Protein AF-A0AAD1VMA3-F1 (afdb_monomer)

Structure (mmCIF, N/CA/C/O backbone):
data_AF-A0AAD1VMA3-F1
#
_entry.id   AF-A0AAD1VMA3-F1
#
loop_
_atom_site.group_PDB
_atom_site.id
_atom_site.type_symbol
_atom_site.label_atom_id
_atom_site.label_alt_id
_atom_site.label_comp_id
_atom_site.label_asym_id
_atom_site.label_entity_id
_atom_site.label_seq_id
_atom_site.pdbx_PDB_ins_code
_atom_site.Cartn_x
_atom_site.Cartn_y
_atom_site.Cartn_z
_atom_site.occupancy
_atom_site.B_iso_or_equiv
_atom_site.auth_seq_id
_atom_site.auth_comp_id
_atom_site.auth_asym_id
_atom_site.auth_atom_id
_atom_site.pdbx_PDB_model_num
ATOM 1 N N . MET A 1 1 ? 15.956 -20.896 22.625 1.00 46.72 1 MET A N 1
ATOM 2 C CA . MET A 1 1 ? 17.050 -21.092 21.652 1.00 46.72 1 MET A CA 1
ATOM 3 C C . MET A 1 1 ? 16.500 -20.659 20.306 1.00 46.72 1 MET A C 1
ATOM 5 O O . MET A 1 1 ? 15.723 -21.397 19.720 1.00 46.72 1 MET A O 1
ATOM 9 N N . ALA A 1 2 ? 16.739 -19.402 19.931 1.00 42.50 2 ALA A N 1
ATOM 10 C CA . ALA A 1 2 ? 16.226 -18.816 18.696 1.00 42.50 2 ALA A CA 1
ATOM 11 C C . ALA A 1 2 ? 17.248 -19.073 17.585 1.00 42.50 2 ALA A C 1
ATOM 13 O O . ALA A 1 2 ? 18.420 -18.744 17.753 1.00 42.50 2 ALA A O 1
ATOM 14 N N . ALA A 1 3 ? 16.806 -19.728 16.514 1.00 54.03 3 ALA A N 1
ATOM 15 C CA . ALA A 1 3 ? 17.620 -20.018 15.346 1.00 54.03 3 ALA A CA 1
ATOM 16 C C . ALA A 1 3 ? 17.804 -18.735 14.529 1.00 54.03 3 ALA A C 1
ATOM 18 O O . ALA A 1 3 ? 16.833 -18.129 14.076 1.00 54.03 3 ALA A O 1
ATOM 19 N N . THR A 1 4 ? 19.056 -18.320 14.390 1.00 56.69 4 THR A N 1
ATOM 20 C CA . THR A 1 4 ? 19.510 -17.271 13.479 1.00 56.69 4 THR A CA 1
ATOM 21 C C . THR A 1 4 ? 19.275 -17.740 12.039 1.00 56.69 4 THR A C 1
ATOM 23 O O . THR A 1 4 ? 19.729 -18.835 11.709 1.00 56.69 4 THR A O 1
ATOM 26 N N . PRO A 1 5 ? 18.566 -16.988 11.180 1.00 60.41 5 PRO A N 1
ATOM 27 C CA . PRO A 1 5 ? 18.478 -17.332 9.768 1.00 60.41 5 PRO A CA 1
ATOM 28 C C . PRO A 1 5 ? 19.779 -16.949 9.052 1.00 60.41 5 PRO A C 1
ATOM 30 O O . PRO A 1 5 ? 20.284 -15.836 9.213 1.00 60.41 5 PRO A O 1
ATOM 33 N N . ASP A 1 6 ? 20.306 -17.898 8.280 1.00 56.12 6 ASP A N 1
ATOM 34 C CA . ASP A 1 6 ? 21.487 -17.732 7.438 1.00 56.12 6 ASP A CA 1
ATOM 35 C C . ASP A 1 6 ? 21.272 -16.633 6.381 1.00 56.12 6 ASP A C 1
ATOM 37 O O . ASP A 1 6 ? 20.218 -16.596 5.733 1.00 56.12 6 ASP A O 1
ATOM 41 N N . PRO A 1 7 ? 22.259 -15.749 6.153 1.00 65.44 7 PRO A N 1
ATOM 42 C CA . PRO A 1 7 ? 22.223 -14.821 5.035 1.00 65.44 7 PRO A CA 1
ATOM 43 C C . PRO A 1 7 ? 22.411 -15.611 3.737 1.00 65.44 7 PRO A C 1
ATOM 45 O O . PRO A 1 7 ? 23.500 -16.108 3.446 1.00 65.44 7 PRO A O 1
ATOM 48 N N . GLN A 1 8 ? 21.336 -15.736 2.954 1.00 54.66 8 GLN A N 1
ATOM 49 C CA . GLN A 1 8 ? 21.419 -16.286 1.608 1.00 54.66 8 GLN A CA 1
ATOM 50 C C . GLN A 1 8 ? 22.387 -15.438 0.783 1.00 54.66 8 GLN A C 1
ATOM 52 O O . GLN A 1 8 ? 22.193 -14.239 0.586 1.00 54.66 8 GLN A O 1
ATOM 57 N N . SER A 1 9 ? 23.454 -16.096 0.342 1.00 55.47 9 SER A N 1
ATOM 58 C CA . SER A 1 9 ? 24.444 -15.583 -0.587 1.00 55.47 9 SER A CA 1
ATOM 59 C C . SER A 1 9 ? 23.746 -15.126 -1.865 1.00 55.47 9 SER A C 1
ATOM 61 O O . SER A 1 9 ? 23.260 -15.941 -2.644 1.00 55.47 9 SER A O 1
ATOM 63 N N . SER A 1 10 ? 23.686 -13.811 -2.057 1.00 57.41 10 SER A N 1
ATOM 64 C CA . SER A 1 10 ? 23.312 -13.208 -3.328 1.00 57.41 10 SER A CA 1
ATOM 65 C C . SER A 1 10 ? 24.458 -13.489 -4.298 1.00 57.41 10 SER A C 1
ATOM 67 O O . SER A 1 10 ? 25.522 -12.879 -4.190 1.00 57.41 10 SER A O 1
ATOM 69 N N . SER A 1 11 ? 24.281 -14.469 -5.186 1.00 57.91 11 SER A N 1
ATOM 70 C CA . SER A 1 11 ? 25.156 -14.648 -6.339 1.00 57.91 11 SER A CA 1
ATOM 71 C C . SER A 1 11 ? 24.939 -13.450 -7.251 1.00 57.91 11 SER A C 1
ATOM 73 O O . SER A 1 11 ? 23.890 -13.305 -7.875 1.00 57.91 11 SER A O 1
ATOM 75 N N . SER A 1 12 ? 25.903 -12.540 -7.249 1.00 58.31 12 SER A N 1
ATOM 76 C CA . SER A 1 12 ? 26.035 -11.529 -8.284 1.00 58.31 12 SER A CA 1
ATOM 77 C C . SER A 1 12 ? 26.336 -12.260 -9.586 1.00 58.31 12 SER A C 1
ATOM 79 O O . SER A 1 12 ? 27.477 -12.642 -9.834 1.00 58.31 12 SER A O 1
ATOM 81 N N . ASP A 1 13 ? 25.295 -12.503 -10.374 1.00 58.88 13 ASP A N 1
ATOM 82 C CA . ASP A 1 13 ? 25.441 -12.786 -11.792 1.00 58.88 13 ASP A CA 1
ATOM 83 C C . ASP A 1 13 ? 26.036 -11.515 -12.415 1.00 58.88 13 ASP A C 1
ATOM 85 O O . ASP A 1 13 ? 25.341 -10.524 -12.641 1.00 58.88 13 ASP A O 1
ATOM 89 N N . GLU A 1 14 ? 27.362 -11.500 -12.578 1.00 58.78 14 GLU A N 1
ATOM 90 C CA . GLU A 1 14 ? 28.047 -10.561 -13.462 1.00 58.78 14 GLU A CA 1
ATOM 91 C C . GLU A 1 14 ? 27.542 -10.832 -14.879 1.00 58.78 14 GLU A C 1
ATOM 93 O O . GLU A 1 14 ? 28.053 -11.687 -15.606 1.00 58.78 14 GLU A O 1
ATOM 98 N N . GLU A 1 15 ? 26.486 -10.112 -15.247 1.00 57.97 15 GLU A N 1
ATOM 99 C CA . GLU A 1 15 ? 26.050 -9.934 -16.620 1.00 57.97 15 GLU A CA 1
ATOM 100 C C . GLU A 1 15 ? 27.245 -9.369 -17.392 1.00 57.97 15 GLU A C 1
ATOM 102 O O . GLU A 1 15 ? 27.599 -8.191 -17.307 1.00 57.97 15 GLU A O 1
ATOM 107 N N . THR A 1 16 ? 27.950 -10.283 -18.054 1.00 63.75 16 THR A N 1
ATOM 108 C CA . THR A 1 16 ? 29.088 -9.991 -18.908 1.00 63.75 16 THR A CA 1
ATOM 109 C C . THR A 1 16 ? 28.527 -9.193 -20.074 1.00 63.75 16 THR A C 1
ATOM 111 O O . THR A 1 16 ? 27.937 -9.761 -20.987 1.00 63.75 16 THR A O 1
ATOM 114 N N . LEU A 1 17 ? 28.628 -7.866 -19.980 1.00 61.34 17 LEU A N 1
ATOM 115 C CA . LEU A 1 17 ? 28.353 -6.938 -21.069 1.00 61.34 17 LEU A CA 1
ATOM 116 C C . LEU A 1 17 ? 29.169 -7.403 -22.275 1.00 61.34 17 LEU A C 1
ATOM 118 O O . LEU A 1 17 ? 30.390 -7.234 -22.290 1.00 61.34 17 LEU A O 1
ATOM 122 N N . ASP A 1 18 ? 28.492 -8.019 -23.245 1.00 62.91 18 ASP A N 1
ATOM 123 C CA . ASP A 1 18 ? 29.060 -8.311 -24.554 1.00 62.91 18 ASP A CA 1
ATOM 124 C C . ASP A 1 18 ? 29.673 -7.010 -25.068 1.00 62.91 18 ASP A C 1
ATOM 126 O O . ASP A 1 18 ? 28.991 -5.997 -25.263 1.00 62.91 18 ASP A O 1
ATOM 130 N N . ALA A 1 19 ? 31.000 -7.017 -25.187 1.00 70.38 19 ALA A N 1
ATOM 131 C CA . ALA A 1 19 ? 31.723 -5.902 -25.752 1.00 70.38 19 ALA A CA 1
ATOM 132 C C . ALA A 1 19 ? 31.131 -5.636 -27.145 1.00 70.38 19 ALA A C 1
ATOM 134 O O . ALA A 1 19 ? 30.952 -6.589 -27.906 1.00 70.38 19 ALA A O 1
ATOM 135 N N . PRO A 1 20 ? 30.803 -4.378 -27.489 1.00 72.88 20 PRO A N 1
ATOM 136 C CA . PRO A 1 20 ? 30.323 -4.065 -28.824 1.00 72.88 20 PRO A CA 1
ATOM 137 C C . PRO A 1 20 ? 31.355 -4.564 -29.836 1.00 72.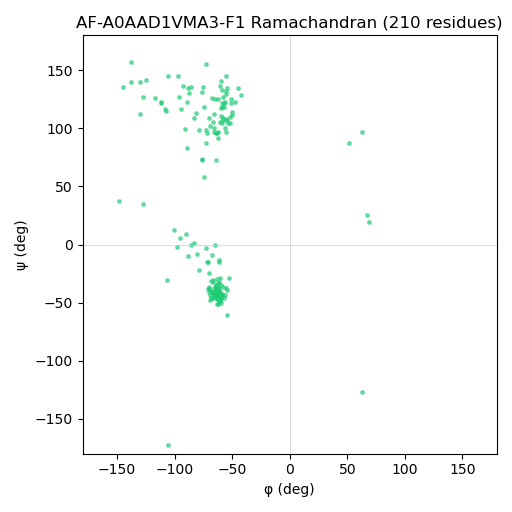88 20 PRO A C 1
ATOM 139 O O . PRO A 1 20 ? 32.549 -4.289 -29.675 1.00 72.88 20 PRO A O 1
ATOM 142 N N . ASP A 1 21 ? 30.888 -5.316 -30.837 1.00 69.94 21 ASP A N 1
ATOM 143 C CA . ASP A 1 21 ? 31.732 -5.847 -31.903 1.00 69.94 21 ASP A CA 1
ATOM 144 C C . ASP A 1 21 ? 32.678 -4.750 -32.421 1.00 69.94 21 ASP A C 1
ATOM 146 O O . ASP A 1 21 ? 32.243 -3.606 -32.628 1.00 69.94 21 ASP A O 1
ATOM 150 N N . PRO A 1 22 ? 33.974 -5.058 -32.616 1.00 71.19 22 PRO A N 1
ATOM 151 C CA . PRO A 1 22 ? 34.926 -4.089 -33.125 1.00 71.19 22 PRO A CA 1
ATOM 152 C C . PRO A 1 22 ? 34.422 -3.562 -34.468 1.00 71.19 22 PRO A C 1
ATOM 154 O O . PRO A 1 22 ? 34.197 -4.325 -35.409 1.00 71.19 22 PRO A O 1
ATOM 157 N N . ILE A 1 23 ? 34.234 -2.242 -34.532 1.00 67.31 23 ILE A N 1
ATOM 158 C CA . ILE A 1 23 ? 33.870 -1.524 -35.753 1.00 67.31 23 ILE A CA 1
ATOM 159 C C . ILE A 1 23 ? 34.864 -1.961 -36.838 1.00 67.31 23 ILE A C 1
ATOM 161 O O . ILE A 1 23 ? 36.072 -1.864 -36.593 1.00 67.31 23 ILE A O 1
ATOM 165 N N . PRO A 1 24 ? 34.404 -2.466 -37.999 1.00 64.50 24 PRO A N 1
ATOM 166 C CA . PRO A 1 24 ? 35.304 -2.875 -39.063 1.00 64.50 24 PRO A CA 1
ATOM 167 C C . PRO A 1 24 ? 36.174 -1.678 -39.438 1.00 64.50 24 PRO A C 1
ATOM 169 O O . PRO A 1 24 ? 35.672 -0.621 -39.821 1.00 64.50 24 PRO A O 1
ATOM 172 N N . GLU A 1 25 ? 37.479 -1.849 -39.250 1.00 61.72 25 GLU A N 1
ATOM 173 C CA . GLU A 1 25 ? 38.512 -0.881 -39.581 1.00 61.72 25 GLU A CA 1
ATOM 174 C C . GLU A 1 25 ? 38.307 -0.463 -41.038 1.00 61.72 25 GLU A C 1
ATOM 176 O O . GLU A 1 25 ? 38.441 -1.273 -41.958 1.00 61.72 25 GLU A O 1
ATOM 181 N N . ALA A 1 26 ? 37.874 0.785 -41.237 1.00 57.09 26 ALA A N 1
ATOM 182 C CA . ALA A 1 26 ? 37.686 1.353 -42.556 1.00 57.09 26 ALA A CA 1
ATOM 183 C C . ALA A 1 26 ? 39.056 1.370 -43.237 1.00 57.09 26 ALA A C 1
ATOM 185 O O . ALA A 1 26 ? 39.879 2.248 -42.995 1.00 57.09 26 ALA A O 1
ATOM 186 N N . THR A 1 27 ? 39.329 0.353 -44.050 1.00 55.47 27 THR A N 1
ATOM 187 C CA . THR A 1 27 ? 40.503 0.312 -44.913 1.00 55.47 27 THR A CA 1
ATOM 188 C C . THR A 1 27 ? 40.439 1.518 -45.836 1.00 55.47 27 THR A C 1
ATOM 190 O O . THR A 1 27 ? 39.643 1.533 -46.775 1.00 55.47 27 THR A O 1
ATOM 193 N N . ASP A 1 28 ? 41.261 2.523 -45.541 1.00 51.94 28 ASP A N 1
ATOM 194 C CA . ASP A 1 28 ? 41.431 3.729 -46.341 1.00 51.94 28 ASP A CA 1
ATOM 195 C C . ASP A 1 28 ? 41.682 3.353 -47.814 1.00 51.94 28 ASP A C 1
ATOM 197 O O . ASP A 1 28 ? 42.764 2.854 -48.147 1.00 51.94 28 ASP A O 1
ATOM 201 N N . PRO A 1 29 ? 40.752 3.630 -48.750 1.00 60.44 29 PRO A N 1
ATOM 202 C CA . PRO A 1 29 ? 40.985 3.353 -50.169 1.00 60.44 29 PRO A CA 1
ATOM 203 C C . PRO A 1 29 ? 42.081 4.257 -50.770 1.00 60.44 29 PRO A C 1
ATOM 205 O O . PRO A 1 29 ? 42.527 4.045 -51.900 1.00 60.44 29 PRO A O 1
ATOM 208 N N . ILE A 1 30 ? 42.541 5.263 -50.019 1.00 55.22 30 ILE A N 1
ATOM 209 C CA . ILE A 1 30 ? 43.464 6.306 -50.479 1.00 55.22 30 ILE A CA 1
ATOM 210 C C . ILE A 1 30 ? 44.920 5.809 -50.529 1.00 55.22 30 ILE A C 1
ATOM 212 O O . ILE A 1 30 ? 45.717 6.317 -51.318 1.00 55.22 30 ILE A O 1
ATOM 216 N N . SER A 1 31 ? 45.270 4.753 -49.788 1.00 55.50 31 SER A N 1
ATOM 217 C CA . SER A 1 31 ? 46.652 4.247 -49.720 1.00 55.50 31 SER A CA 1
ATOM 218 C C . SER A 1 31 ? 47.135 3.524 -50.989 1.00 55.50 31 SER A C 1
ATOM 220 O O . SER A 1 31 ? 48.305 3.156 -51.073 1.00 55.50 31 SER A O 1
ATOM 222 N N . SER A 1 32 ? 46.278 3.347 -52.004 1.00 52.41 32 SER A N 1
ATOM 223 C CA . SER A 1 32 ? 46.655 2.729 -53.289 1.00 52.41 32 SER A CA 1
ATOM 224 C C . SER A 1 32 ? 47.030 3.720 -54.399 1.00 52.41 32 SER A C 1
ATOM 226 O O . SER A 1 32 ? 47.313 3.291 -55.521 1.00 52.41 32 SER A O 1
ATOM 228 N N . LEU A 1 33 ? 47.103 5.029 -54.118 1.00 5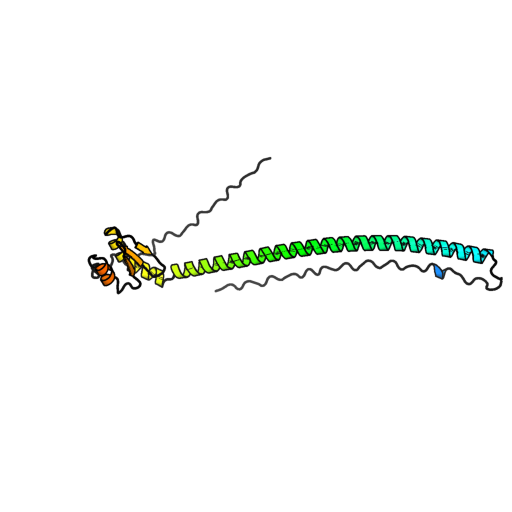3.28 33 LEU A N 1
ATOM 229 C CA . LEU A 1 33 ? 47.657 5.995 -55.072 1.00 53.28 33 LEU A CA 1
ATOM 230 C C . LEU A 1 33 ? 49.193 5.888 -55.082 1.00 53.28 33 LEU A C 1
ATOM 232 O O . LEU A 1 33 ? 49.919 6.711 -54.526 1.00 53.28 33 LEU A O 1
ATOM 236 N N . ALA A 1 34 ? 49.685 4.806 -55.684 1.00 53.81 34 ALA A N 1
ATOM 237 C CA . ALA A 1 34 ? 51.092 4.566 -55.934 1.00 53.81 34 ALA A CA 1
ATOM 238 C C . ALA A 1 34 ? 51.715 5.790 -56.623 1.00 53.81 34 ALA A C 1
ATOM 240 O O . ALA A 1 34 ? 51.292 6.195 -57.707 1.00 53.81 34 ALA A O 1
ATOM 241 N N . MET A 1 35 ? 52.737 6.363 -55.983 1.00 53.62 35 MET A N 1
ATOM 242 C CA . MET A 1 35 ? 53.654 7.355 -56.546 1.00 53.62 35 MET A CA 1
ATOM 243 C C . MET A 1 35 ? 54.462 6.738 -57.703 1.00 53.62 35 MET A C 1
ATOM 245 O O . MET A 1 35 ? 55.645 6.435 -57.569 1.00 53.62 35 MET A O 1
ATOM 249 N N . GLY A 1 36 ? 53.808 6.515 -58.841 1.00 55.44 36 GLY A N 1
ATOM 250 C CA . GLY A 1 36 ? 54.446 6.254 -60.125 1.00 55.44 36 GLY A CA 1
ATOM 251 C C . GLY A 1 36 ? 54.589 7.560 -60.907 1.00 55.44 36 GLY A C 1
ATOM 252 O O . GLY A 1 36 ? 53.590 8.179 -61.251 1.00 55.44 36 GLY A O 1
ATOM 253 N N . ASP A 1 37 ? 55.834 7.962 -61.167 1.00 51.66 37 ASP A N 1
ATOM 254 C CA . ASP A 1 37 ? 56.265 8.956 -62.163 1.00 51.66 37 ASP A CA 1
ATOM 255 C C . ASP A 1 37 ? 55.588 10.344 -62.178 1.00 51.66 37 ASP A C 1
ATOM 257 O O . ASP A 1 37 ? 54.737 10.678 -63.002 1.00 51.66 37 ASP A O 1
ATOM 261 N N . LEU A 1 38 ? 56.129 11.256 -61.364 1.00 55.62 38 LEU A N 1
ATOM 262 C CA . LEU A 1 38 ? 55.925 12.709 -61.463 1.00 55.62 38 LEU A CA 1
ATOM 263 C C . LEU A 1 38 ? 56.713 13.334 -62.640 1.00 55.62 38 LEU A C 1
ATOM 265 O O . LEU A 1 38 ? 57.543 14.224 -62.435 1.00 55.62 38 LEU A O 1
ATOM 269 N N . ARG A 1 39 ? 56.494 12.894 -63.889 1.00 54.81 39 ARG A N 1
ATOM 270 C CA . ARG A 1 39 ? 57.094 13.576 -65.061 1.00 54.81 39 ARG A CA 1
ATOM 271 C C . ARG A 1 39 ? 56.283 13.536 -66.362 1.00 54.81 39 ARG A C 1
ATOM 273 O O . ARG A 1 39 ? 56.857 13.504 -67.447 1.00 54.81 39 ARG A O 1
ATOM 280 N N . ALA A 1 40 ? 54.961 13.645 -66.268 1.00 61.53 40 ALA A N 1
ATOM 281 C CA . ALA A 1 40 ? 54.112 14.092 -67.375 1.00 61.53 40 ALA A CA 1
ATOM 282 C C . ALA A 1 40 ? 53.043 15.067 -66.840 1.00 61.53 40 ALA A C 1
ATOM 284 O O . ALA A 1 40 ? 52.537 14.845 -65.739 1.00 61.53 40 ALA A O 1
ATOM 285 N N . PRO A 1 41 ? 52.702 16.161 -67.551 1.00 72.88 41 PRO A N 1
ATOM 286 C CA . PRO A 1 41 ? 51.586 17.008 -67.145 1.00 72.88 41 PRO A CA 1
ATOM 287 C C . PRO A 1 41 ? 50.303 16.173 -67.186 1.00 72.88 41 PRO A C 1
ATOM 289 O O . PRO A 1 41 ? 50.001 15.584 -68.225 1.00 72.88 41 PRO A O 1
ATOM 292 N N . ALA A 1 42 ? 49.574 16.119 -66.065 1.00 70.94 42 ALA A N 1
ATOM 293 C CA . ALA A 1 42 ? 48.283 15.441 -65.984 1.00 70.94 42 ALA A CA 1
ATOM 294 C C . ALA A 1 42 ? 47.423 15.867 -67.174 1.00 70.94 42 ALA A C 1
ATOM 296 O O . ALA A 1 42 ? 47.208 17.062 -67.415 1.00 70.94 42 ALA A O 1
ATOM 297 N N . THR A 1 43 ? 46.980 14.894 -67.963 1.00 84.00 43 THR A N 1
ATOM 298 C CA . THR A 1 43 ? 46.188 15.212 -69.139 1.00 84.00 43 THR A CA 1
ATOM 299 C C . THR A 1 43 ? 44.803 15.659 -68.684 1.00 84.00 43 THR A C 1
ATOM 301 O O . THR A 1 43 ? 44.310 15.294 -67.615 1.00 84.00 43 THR A O 1
ATOM 304 N N . LYS A 1 44 ? 44.117 16.449 -69.514 1.00 85.12 44 LYS A N 1
ATOM 305 C CA . LYS A 1 44 ? 42.723 16.841 -69.258 1.00 85.12 44 LYS A CA 1
ATOM 306 C C . LYS A 1 44 ? 41.815 15.622 -69.001 1.00 85.12 44 LYS A C 1
ATOM 308 O O . LYS A 1 44 ? 40.834 15.749 -68.275 1.00 85.12 44 LYS A O 1
ATOM 313 N N . GLY A 1 45 ? 42.143 14.461 -69.580 1.00 90.75 45 GLY A N 1
ATOM 314 C CA . GLY A 1 45 ? 41.437 13.199 -69.352 1.00 90.75 45 GLY A CA 1
ATOM 315 C C . GLY A 1 45 ? 41.581 12.680 -67.920 1.00 90.75 45 GLY A C 1
ATOM 316 O O . GLY A 1 45 ? 40.579 12.319 -67.309 1.00 90.75 45 GLY A O 1
ATOM 317 N N . ASP A 1 46 ? 42.786 12.738 -67.351 1.00 90.12 46 ASP A N 1
ATOM 318 C CA . ASP A 1 46 ? 43.062 12.266 -65.985 1.00 90.12 46 ASP A CA 1
ATOM 319 C C . ASP A 1 46 ? 42.299 13.094 -64.947 1.00 90.12 46 ASP A C 1
ATOM 321 O O . ASP A 1 46 ? 41.657 12.554 -64.048 1.00 90.12 46 ASP A O 1
ATOM 325 N N . ILE A 1 47 ? 42.279 14.419 -65.131 1.00 91.19 47 ILE A N 1
ATOM 326 C CA . ILE A 1 47 ? 41.531 15.340 -64.265 1.00 91.19 47 ILE A CA 1
ATOM 327 C C . ILE A 1 47 ? 40.025 15.046 -64.333 1.00 91.19 47 ILE A C 1
ATOM 329 O O . ILE A 1 47 ? 39.349 15.037 -63.304 1.00 91.19 47 ILE A O 1
ATOM 333 N N . LEU A 1 48 ? 39.483 14.781 -65.527 1.00 92.38 48 LEU A N 1
ATOM 334 C CA . LEU A 1 48 ? 38.066 14.445 -65.685 1.00 92.38 48 LEU A CA 1
ATOM 335 C C . LEU A 1 48 ? 37.712 13.110 -65.020 1.00 92.38 48 LEU A C 1
ATOM 337 O O . LEU A 1 48 ? 36.677 13.038 -64.360 1.00 92.38 48 LEU A O 1
ATOM 341 N N . ASN A 1 49 ? 38.571 12.097 -65.137 1.00 92.88 49 ASN A N 1
ATOM 342 C CA . ASN A 1 49 ? 38.374 10.806 -64.476 1.00 92.88 49 ASN A CA 1
ATOM 343 C C . ASN A 1 49 ? 38.400 10.946 -62.950 1.00 92.88 49 ASN A C 1
ATOM 345 O O . ASN A 1 49 ? 37.511 10.433 -62.276 1.00 92.88 49 ASN A O 1
ATOM 349 N N . ILE A 1 50 ? 39.353 11.704 -62.397 1.00 93.75 50 ILE A N 1
ATOM 350 C CA . ILE A 1 50 ? 39.416 11.978 -60.953 1.00 93.75 50 ILE A CA 1
ATOM 351 C C . ILE A 1 50 ? 38.138 12.682 -60.482 1.00 93.75 50 ILE A C 1
ATOM 353 O O . ILE A 1 50 ? 37.541 12.272 -59.489 1.00 93.75 50 ILE A O 1
ATOM 357 N N . LEU A 1 51 ? 37.668 13.703 -61.205 1.00 94.25 51 LEU A N 1
ATOM 358 C CA . LEU A 1 51 ? 36.436 14.417 -60.853 1.00 94.25 51 LEU A CA 1
ATOM 359 C C . LEU A 1 51 ? 35.189 13.526 -60.935 1.00 94.25 51 LEU A C 1
ATOM 361 O O . LEU A 1 51 ? 34.276 13.675 -60.121 1.00 94.25 51 LEU A O 1
ATOM 365 N N . GLN A 1 52 ? 35.129 12.612 -61.906 1.00 93.69 52 GLN A N 1
ATOM 366 C CA . GLN A 1 52 ? 34.040 11.641 -62.011 1.00 93.69 52 GLN A CA 1
ATOM 367 C C . GLN A 1 52 ? 34.072 10.643 -60.854 1.00 93.69 52 GLN A C 1
ATOM 369 O O . GLN A 1 52 ? 33.039 10.459 -60.212 1.00 93.69 52 GLN A O 1
ATOM 374 N N . ASN A 1 53 ? 35.246 10.095 -60.536 1.00 94.25 53 ASN A N 1
ATOM 375 C CA . ASN A 1 53 ? 35.436 9.155 -59.432 1.00 94.25 53 ASN A CA 1
ATOM 376 C C . ASN A 1 53 ? 35.104 9.793 -58.077 1.00 94.25 53 ASN A C 1
ATOM 378 O O . ASN A 1 53 ? 34.385 9.203 -57.273 1.00 94.25 53 ASN A O 1
ATOM 382 N N . LEU A 1 54 ? 35.550 11.031 -57.843 1.00 95.69 54 LEU A N 1
ATOM 383 C CA . LEU A 1 54 ? 35.190 11.789 -56.643 1.00 95.69 54 LEU A CA 1
ATOM 384 C C . LEU A 1 54 ? 33.680 12.011 -56.569 1.00 95.69 54 LEU A C 1
ATOM 386 O O . LEU A 1 54 ? 33.075 11.796 -55.525 1.00 95.69 54 LEU A O 1
ATOM 390 N N . ARG A 1 55 ? 33.039 12.397 -57.679 1.00 95.25 55 ARG A N 1
ATOM 391 C CA . ARG A 1 55 ? 31.583 12.586 -57.712 1.00 95.25 55 ARG A CA 1
ATOM 392 C C . ARG A 1 55 ? 30.830 11.296 -57.389 1.00 95.25 55 ARG A C 1
ATOM 394 O O . ARG A 1 55 ? 29.815 11.362 -56.698 1.00 95.25 55 ARG A O 1
ATOM 401 N N . THR A 1 56 ? 31.261 10.154 -57.921 1.00 95.31 56 THR A N 1
ATOM 402 C CA . THR A 1 56 ? 30.619 8.865 -57.631 1.00 95.31 56 THR A CA 1
ATOM 403 C C . THR A 1 56 ? 30.831 8.449 -56.183 1.00 95.31 56 THR A C 1
ATOM 405 O O . THR A 1 56 ? 29.871 8.017 -55.554 1.00 95.31 56 THR A O 1
ATOM 408 N N . LEU A 1 57 ? 32.033 8.662 -55.639 1.00 95.56 57 LEU A N 1
ATOM 409 C CA . LEU A 1 57 ? 32.360 8.362 -54.246 1.00 95.56 57 LEU A CA 1
ATOM 410 C C . LEU A 1 57 ? 31.524 9.218 -53.286 1.00 95.56 57 LEU A C 1
ATOM 412 O O . LEU A 1 57 ? 30.774 8.669 -52.492 1.00 95.56 57 LEU A O 1
ATOM 416 N N . PHE A 1 58 ? 31.492 10.542 -53.473 1.00 97.00 58 PHE A N 1
ATOM 417 C CA . PHE A 1 58 ? 30.651 11.428 -52.659 1.00 97.00 58 PHE A CA 1
ATOM 418 C C . PHE A 1 58 ? 29.163 11.070 -52.715 1.00 97.00 58 PHE A C 1
ATOM 420 O O . PHE A 1 58 ? 28.460 11.201 -51.718 1.00 97.00 58 PHE A O 1
ATOM 427 N N . ARG A 1 59 ? 28.648 10.637 -53.873 1.00 95.50 59 ARG A N 1
ATOM 428 C CA . ARG A 1 59 ? 27.251 10.186 -53.971 1.00 95.50 59 ARG A CA 1
ATOM 429 C C . ARG A 1 59 ? 27.008 8.891 -53.206 1.00 95.50 59 ARG A C 1
ATOM 431 O O . ARG A 1 59 ? 25.952 8.767 -52.598 1.00 95.50 59 ARG A O 1
ATOM 438 N N . SER A 1 60 ? 27.956 7.959 -53.266 1.00 96.38 60 SER A N 1
ATOM 439 C CA . SER A 1 60 ? 27.896 6.704 -52.520 1.00 96.38 60 SER A CA 1
ATOM 440 C C . SER A 1 60 ? 27.901 6.970 -51.017 1.00 96.38 60 SER A C 1
ATOM 442 O O . SER A 1 60 ? 26.987 6.540 -50.323 1.00 96.38 60 SER A O 1
ATOM 444 N N . ASP A 1 61 ? 28.856 7.763 -50.533 1.00 96.62 61 ASP A N 1
ATOM 445 C CA . ASP A 1 61 ? 28.994 8.078 -49.108 1.00 96.62 61 ASP A CA 1
ATOM 446 C C . ASP A 1 61 ? 27.768 8.826 -48.574 1.00 96.62 61 ASP A C 1
ATOM 448 O O . ASP A 1 61 ? 27.269 8.526 -47.494 1.00 96.62 61 ASP A O 1
ATOM 452 N N . MET A 1 62 ? 27.218 9.761 -49.358 1.00 96.75 62 MET A N 1
ATOM 453 C CA . MET A 1 62 ? 25.982 10.458 -48.993 1.00 96.75 62 MET A CA 1
ATOM 454 C C . MET A 1 62 ? 24.772 9.521 -48.916 1.00 96.75 62 MET A C 1
ATOM 456 O O . MET A 1 62 ? 23.904 9.742 -48.075 1.00 96.75 62 MET A O 1
ATOM 460 N N . ALA A 1 63 ? 24.689 8.503 -49.777 1.00 96.62 63 ALA A N 1
ATOM 461 C CA . ALA A 1 63 ? 23.609 7.520 -49.726 1.00 96.62 63 ALA A CA 1
ATOM 462 C C . ALA A 1 63 ? 23.723 6.633 -48.477 1.00 96.62 63 ALA A C 1
ATOM 464 O O . ALA A 1 63 ? 22.730 6.446 -47.778 1.00 96.62 63 ALA A O 1
ATOM 465 N N . ILE A 1 64 ? 24.937 6.172 -48.157 1.00 97.00 64 ILE A N 1
ATOM 466 C CA . ILE A 1 64 ? 25.219 5.394 -46.940 1.00 97.00 64 ILE A CA 1
ATOM 467 C C . ILE A 1 64 ? 24.880 6.222 -45.697 1.00 97.00 64 ILE A C 1
ATOM 469 O O . ILE A 1 64 ? 24.139 5.764 -44.833 1.00 97.00 64 ILE A O 1
ATOM 473 N N . LEU A 1 65 ? 25.328 7.479 -45.640 1.00 97.56 65 LEU A N 1
ATOM 474 C CA . LEU A 1 65 ? 25.045 8.360 -44.509 1.00 97.56 65 LEU A CA 1
ATOM 475 C C . LEU A 1 65 ? 23.538 8.602 -44.327 1.00 97.56 65 LEU A C 1
ATOM 477 O O . LEU A 1 65 ? 23.049 8.655 -43.200 1.00 97.56 65 LEU A O 1
ATOM 481 N N . GLN A 1 66 ? 22.779 8.744 -45.418 1.00 97.12 66 GLN A N 1
ATOM 482 C CA . GLN A 1 66 ? 21.320 8.871 -45.349 1.00 97.12 66 GLN A CA 1
ATOM 483 C C . GLN A 1 66 ? 20.667 7.611 -44.776 1.00 97.12 66 GLN A C 1
ATOM 485 O O . GLN A 1 66 ? 19.790 7.718 -43.917 1.00 97.12 66 GLN A O 1
ATOM 490 N N . GLU A 1 67 ? 21.107 6.434 -45.218 1.00 97.56 67 GLU A N 1
ATOM 491 C CA . GLU A 1 67 ? 20.627 5.155 -44.699 1.00 97.56 67 GLU A CA 1
ATOM 492 C C . GLU A 1 67 ? 20.942 5.016 -43.202 1.00 97.56 67 GLU A C 1
ATOM 494 O O . GLU A 1 67 ? 20.036 4.777 -42.401 1.00 97.56 67 GLU A O 1
ATOM 499 N N . GLU A 1 68 ? 22.177 5.295 -42.788 1.00 97.94 68 GLU A N 1
ATOM 500 C CA . GLU A 1 68 ? 22.584 5.254 -41.381 1.00 97.94 68 GLU A CA 1
ATOM 501 C C . GLU A 1 68 ? 21.784 6.227 -40.508 1.00 97.94 68 GLU A C 1
ATOM 503 O O . GLU A 1 68 ? 21.305 5.844 -39.438 1.00 97.94 68 GLU A O 1
ATOM 508 N N . VAL A 1 69 ? 21.564 7.466 -40.961 1.00 98.00 69 VAL A N 1
ATOM 509 C CA . VAL A 1 69 ? 20.752 8.456 -40.231 1.00 98.00 69 VAL A CA 1
ATOM 510 C C . VAL A 1 69 ? 19.310 7.975 -40.073 1.00 98.00 69 VAL A C 1
ATOM 512 O O . VAL A 1 69 ? 18.725 8.123 -38.994 1.00 98.00 69 VAL A O 1
ATOM 515 N N . THR A 1 70 ? 18.724 7.373 -41.111 1.00 98.06 70 THR A N 1
ATOM 516 C CA . THR A 1 70 ? 17.363 6.820 -41.026 1.00 98.06 70 THR A CA 1
ATOM 517 C C . THR A 1 70 ? 17.296 5.635 -40.062 1.00 98.06 70 THR A C 1
ATOM 519 O O . THR A 1 70 ? 16.381 5.571 -39.239 1.00 98.06 70 THR A O 1
ATOM 522 N N . ALA A 1 71 ? 18.303 4.757 -40.075 1.00 97.81 71 ALA A N 1
ATOM 523 C CA . ALA A 1 71 ? 18.404 3.626 -39.160 1.00 97.81 71 ALA A CA 1
ATOM 524 C C . ALA A 1 71 ? 18.599 4.077 -37.702 1.00 97.81 71 ALA A C 1
ATOM 526 O O . ALA A 1 71 ? 17.954 3.550 -36.794 1.00 97.81 71 ALA A O 1
ATOM 527 N N . VAL A 1 72 ? 19.452 5.076 -37.455 1.00 98.31 72 VAL A N 1
ATOM 528 C CA . VAL A 1 72 ? 19.637 5.680 -36.125 1.00 98.31 72 VAL A CA 1
ATOM 529 C C . VAL A 1 72 ? 18.339 6.316 -35.642 1.00 98.31 72 VAL A C 1
ATOM 531 O O . VAL A 1 72 ? 17.930 6.058 -34.516 1.00 98.31 72 VAL A O 1
ATOM 534 N N . THR A 1 73 ? 17.648 7.074 -36.494 1.00 97.88 73 THR A N 1
ATOM 535 C CA . THR A 1 73 ? 16.369 7.709 -36.141 1.00 97.88 73 THR A CA 1
ATOM 536 C C . THR A 1 73 ? 15.304 6.665 -35.793 1.00 97.88 73 THR A C 1
ATOM 538 O O . THR A 1 73 ? 14.567 6.834 -34.823 1.00 97.88 73 THR A O 1
ATOM 541 N N . GLY A 1 74 ? 15.258 5.549 -36.530 1.00 98.25 74 GLY A N 1
ATOM 542 C CA . GLY A 1 74 ? 14.395 4.411 -36.210 1.00 98.25 74 GLY A CA 1
ATOM 543 C C . GLY A 1 74 ? 14.704 3.807 -34.838 1.00 98.25 74 GLY A C 1
ATOM 544 O O . GLY A 1 74 ? 13.794 3.618 -34.035 1.00 98.25 74 GLY A O 1
ATOM 545 N N . ARG A 1 75 ? 15.987 3.565 -34.535 1.00 98.31 75 ARG A N 1
ATOM 546 C CA . ARG A 1 75 ? 16.418 3.041 -33.226 1.00 98.31 75 ARG A CA 1
ATOM 547 C C . ARG A 1 75 ? 16.108 3.998 -32.075 1.00 98.31 75 ARG A C 1
ATOM 549 O O . ARG A 1 75 ? 15.653 3.543 -31.033 1.00 98.31 75 ARG A O 1
ATOM 556 N N . VAL A 1 76 ? 16.317 5.302 -32.268 1.00 98.38 76 VAL A N 1
ATOM 557 C CA . VAL A 1 76 ? 15.989 6.329 -31.265 1.00 98.38 76 VAL A CA 1
ATOM 558 C C . VAL A 1 76 ? 14.497 6.313 -30.954 1.00 98.38 76 VAL A C 1
ATOM 560 O O . VAL A 1 76 ? 14.128 6.276 -29.787 1.00 98.38 76 VAL A O 1
ATOM 563 N N . ARG A 1 77 ? 13.639 6.245 -31.977 1.00 98.25 77 ARG A N 1
ATOM 564 C CA . ARG A 1 77 ? 12.190 6.175 -31.773 1.00 98.25 77 ARG A CA 1
ATOM 565 C C . ARG A 1 77 ? 11.765 4.930 -30.987 1.00 98.25 77 ARG A C 1
ATOM 567 O O . ARG A 1 77 ? 10.935 5.037 -30.094 1.00 98.25 77 ARG A O 1
ATOM 574 N N . VAL A 1 78 ? 12.325 3.761 -31.303 1.00 98.31 78 VAL A N 1
ATOM 575 C CA . VAL A 1 78 ? 12.036 2.527 -30.549 1.00 98.31 78 VAL A CA 1
ATOM 576 C C . VAL A 1 78 ? 12.480 2.672 -29.092 1.00 98.31 78 VAL A C 1
ATOM 578 O O . VAL A 1 78 ? 11.721 2.340 -28.190 1.00 98.31 78 VAL A O 1
ATOM 581 N N . ALA A 1 79 ? 13.665 3.239 -28.852 1.00 98.06 79 ALA A N 1
ATOM 582 C CA . ALA A 1 79 ? 14.147 3.489 -27.497 1.00 98.06 79 ALA A CA 1
ATOM 583 C C . ALA A 1 79 ? 13.248 4.472 -26.721 1.00 98.06 79 ALA A C 1
ATOM 585 O O . ALA A 1 79 ? 13.028 4.286 -25.527 1.00 98.06 79 ALA A O 1
ATOM 586 N N . GLU A 1 80 ? 12.698 5.497 -27.379 1.00 98.31 80 GLU A N 1
ATOM 587 C CA . GLU A 1 80 ? 11.714 6.405 -26.775 1.00 98.31 80 GLU A CA 1
ATOM 588 C C . GLU A 1 80 ? 10.420 5.669 -26.398 1.00 98.31 80 GLU A C 1
ATOM 590 O O . GLU A 1 80 ? 9.928 5.825 -25.279 1.00 98.31 80 GLU A O 1
ATOM 595 N N . GLU A 1 81 ? 9.893 4.830 -27.295 1.00 98.38 81 GLU A N 1
ATOM 596 C CA . GLU A 1 81 ? 8.705 4.008 -27.036 1.00 98.38 81 GLU A CA 1
ATOM 597 C C . GLU A 1 81 ? 8.948 3.050 -25.850 1.00 98.38 81 GLU A C 1
ATOM 599 O O . GLU A 1 81 ? 8.142 2.999 -24.915 1.00 98.38 81 GLU A O 1
ATOM 604 N N . ASP A 1 82 ? 10.102 2.383 -25.798 1.00 98.19 82 ASP A N 1
ATOM 605 C CA . ASP A 1 82 ? 10.476 1.505 -24.684 1.00 98.19 82 ASP A CA 1
ATOM 606 C C . ASP A 1 82 ? 10.616 2.264 -23.356 1.00 98.19 82 ASP A C 1
ATOM 608 O O . ASP A 1 82 ? 10.113 1.804 -22.324 1.00 98.19 82 ASP A O 1
ATOM 612 N N . LEU A 1 83 ? 11.235 3.450 -23.364 1.00 98.31 83 LEU A N 1
ATOM 613 C CA . LEU A 1 83 ? 11.353 4.300 -22.176 1.00 98.31 83 LEU A CA 1
ATOM 614 C C . LEU A 1 83 ? 9.982 4.728 -21.646 1.00 98.31 83 LEU A C 1
ATOM 616 O O . LEU A 1 83 ? 9.761 4.697 -20.433 1.00 98.31 83 LEU A O 1
ATOM 620 N N . THR A 1 84 ? 9.043 5.083 -22.529 1.00 98.38 84 THR A N 1
ATOM 621 C CA . THR A 1 84 ? 7.674 5.418 -22.106 1.00 98.38 84 THR A CA 1
ATOM 622 C C . THR A 1 84 ? 6.965 4.217 -21.480 1.00 98.38 84 THR A C 1
ATOM 624 O O . THR A 1 84 ? 6.406 4.338 -20.390 1.00 98.38 84 THR A O 1
ATOM 627 N N . ALA A 1 85 ? 7.078 3.029 -22.082 1.00 98.25 85 ALA A N 1
ATOM 628 C CA . ALA A 1 85 ? 6.498 1.807 -21.532 1.00 98.25 85 ALA A CA 1
ATOM 629 C C . ALA A 1 85 ? 7.126 1.414 -20.180 1.00 98.25 85 ALA A C 1
ATOM 631 O O . ALA A 1 85 ? 6.434 0.925 -19.283 1.00 98.25 85 ALA A O 1
ATOM 632 N N . MET A 1 86 ? 8.436 1.622 -20.006 1.00 98.50 86 MET A N 1
ATOM 633 C CA . MET A 1 86 ? 9.111 1.421 -18.721 1.00 98.50 86 MET A CA 1
ATOM 634 C C . MET A 1 86 ? 8.603 2.392 -17.654 1.00 98.50 86 MET A C 1
ATOM 636 O O . MET A 1 86 ? 8.309 1.951 -16.543 1.00 98.50 86 MET A O 1
ATOM 640 N N . ALA A 1 87 ? 8.444 3.674 -17.989 1.00 97.62 87 ALA A N 1
ATOM 641 C CA . ALA A 1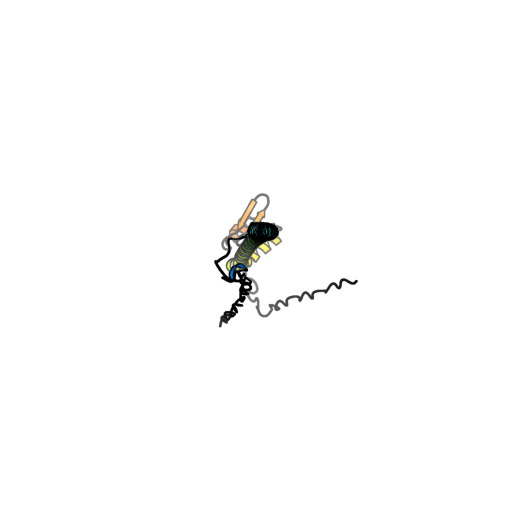 87 ? 7.926 4.682 -17.067 1.00 97.62 87 ALA A CA 1
ATOM 642 C C . ALA A 1 87 ? 6.496 4.353 -16.602 1.00 97.62 87 ALA A C 1
ATOM 644 O O . ALA A 1 87 ? 6.207 4.406 -15.407 1.00 97.62 87 ALA A O 1
ATOM 645 N N . GLU A 1 88 ? 5.622 3.921 -17.515 1.00 98.19 88 GLU A N 1
ATOM 646 C CA . GLU A 1 88 ? 4.259 3.494 -17.176 1.00 98.19 88 GLU A CA 1
ATOM 647 C C . GLU A 1 88 ? 4.246 2.271 -16.249 1.00 98.19 88 GLU A C 1
ATOM 649 O O . GLU A 1 88 ? 3.502 2.228 -15.264 1.00 98.19 88 GLU A O 1
ATOM 654 N N . ARG A 1 89 ? 5.095 1.270 -16.523 1.00 98.19 89 ARG A N 1
ATOM 655 C CA . ARG A 1 89 ? 5.232 0.094 -15.649 1.00 98.19 89 ARG A CA 1
ATOM 656 C C . ARG A 1 89 ? 5.739 0.490 -14.269 1.00 98.19 89 ARG A C 1
ATOM 658 O O . ARG A 1 89 ? 5.203 -0.008 -13.280 1.00 98.19 89 ARG A O 1
ATOM 665 N N . GLN A 1 90 ? 6.728 1.379 -14.201 1.00 98.50 90 GLN A N 1
ATOM 666 C CA . GLN A 1 90 ? 7.254 1.880 -12.937 1.00 98.50 90 GLN A CA 1
ATOM 667 C C . GLN A 1 90 ? 6.150 2.577 -12.133 1.00 98.50 90 GLN A C 1
ATOM 669 O O . GLN A 1 90 ? 5.904 2.191 -10.988 1.00 98.50 90 GLN A O 1
ATOM 674 N N . GLN A 1 91 ? 5.409 3.503 -12.744 1.00 98.25 91 GLN A N 1
ATOM 675 C CA . GLN A 1 91 ? 4.295 4.181 -12.081 1.00 98.25 91 GLN A CA 1
ATOM 676 C C . GLN A 1 91 ? 3.250 3.178 -11.561 1.00 98.25 91 GLN A C 1
ATOM 678 O O . GLN A 1 91 ? 2.857 3.228 -10.395 1.00 98.25 91 GLN A O 1
ATOM 683 N N . ALA A 1 92 ? 2.855 2.197 -12.377 1.00 98.00 92 ALA A N 1
ATOM 684 C CA . ALA A 1 92 ? 1.905 1.169 -11.957 1.00 98.00 92 ALA A CA 1
ATOM 685 C C . ALA A 1 92 ? 2.431 0.310 -10.788 1.00 98.00 92 ALA A C 1
ATOM 687 O O . ALA A 1 92 ? 1.651 -0.153 -9.949 1.00 98.00 92 ALA A O 1
ATOM 688 N N . THR A 1 93 ? 3.743 0.058 -10.715 1.00 98.38 93 THR A N 1
ATOM 689 C CA . THR A 1 93 ? 4.343 -0.645 -9.569 1.00 98.38 93 THR A CA 1
ATOM 690 C C . THR A 1 93 ? 4.361 0.206 -8.303 1.00 98.38 93 THR A C 1
ATOM 692 O O . THR A 1 93 ? 4.058 -0.318 -7.230 1.00 98.38 93 THR A O 1
ATOM 695 N N . GLU A 1 94 ? 4.625 1.509 -8.412 1.00 98.25 94 GLU A N 1
ATOM 696 C CA . GLU A 1 94 ? 4.585 2.451 -7.288 1.00 98.25 94 GLU A CA 1
ATOM 697 C C . GLU A 1 94 ? 3.162 2.580 -6.718 1.00 98.25 94 GLU A C 1
ATOM 699 O O . GLU A 1 94 ? 2.954 2.498 -5.503 1.00 98.25 94 GLU A O 1
ATOM 704 N N . GLU A 1 95 ? 2.149 2.665 -7.581 1.00 98.19 95 GLU A N 1
ATOM 705 C CA . GLU A 1 95 ? 0.735 2.671 -7.182 1.00 98.19 95 GLU A CA 1
ATOM 706 C C . GLU A 1 95 ? 0.335 1.380 -6.446 1.00 98.19 95 GLU A C 1
ATOM 708 O O . GLU A 1 95 ? -0.316 1.414 -5.399 1.00 98.19 95 GLU A O 1
ATOM 713 N N . LYS A 1 96 ? 0.773 0.213 -6.935 1.00 98.31 96 LYS A N 1
ATOM 714 C CA . LYS A 1 96 ? 0.531 -1.064 -6.242 1.00 98.31 96 LYS A CA 1
ATOM 715 C C . LYS A 1 96 ? 1.218 -1.118 -4.880 1.00 98.31 96 LYS A C 1
ATOM 717 O O . LYS A 1 96 ? 0.627 -1.620 -3.922 1.00 98.31 96 LYS A O 1
ATOM 722 N N . LEU A 1 97 ? 2.447 -0.614 -4.781 1.00 98.38 97 LEU A N 1
ATOM 723 C CA . LEU A 1 97 ? 3.222 -0.616 -3.543 1.00 98.38 97 LEU A CA 1
ATOM 724 C C . LEU A 1 97 ? 2.578 0.289 -2.488 1.00 98.38 97 LEU A C 1
ATOM 726 O O . LEU A 1 97 ? 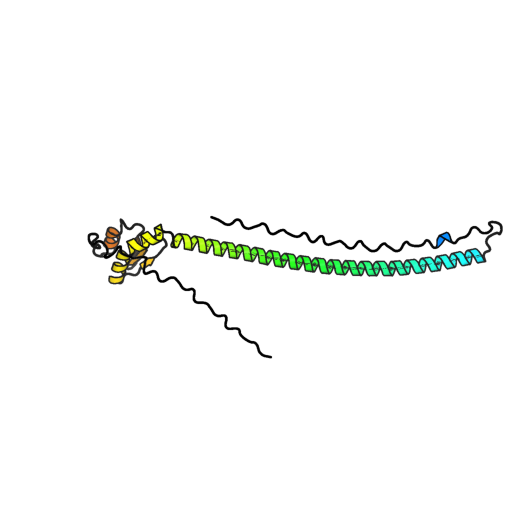2.392 -0.139 -1.349 1.00 98.38 97 LEU A O 1
ATOM 730 N N . THR A 1 98 ? 2.166 1.498 -2.867 1.00 98.06 98 THR A N 1
ATOM 731 C CA . THR A 1 98 ? 1.460 2.422 -1.962 1.00 98.06 98 THR A CA 1
ATOM 732 C C . THR A 1 98 ? 0.124 1.840 -1.490 1.00 98.06 98 THR A C 1
ATOM 734 O O . THR A 1 98 ? -0.199 1.892 -0.297 1.00 98.06 98 THR A O 1
ATOM 737 N N . HIS A 1 99 ? -0.629 1.185 -2.380 1.00 97.88 99 HIS A N 1
ATOM 738 C CA . HIS A 1 99 ? -1.848 0.476 -1.997 1.00 97.88 99 HIS A CA 1
ATOM 739 C C . HIS A 1 99 ? -1.574 -0.667 -1.005 1.00 97.88 99 HIS A C 1
ATOM 741 O O . HIS A 1 99 ? -2.267 -0.789 0.011 1.00 97.88 99 HIS A O 1
ATOM 747 N N . LEU A 1 100 ? -0.537 -1.473 -1.246 1.00 98.25 100 LEU A N 1
ATOM 748 C CA . LEU A 1 100 ? -0.147 -2.557 -0.346 1.00 98.25 100 LEU A CA 1
ATOM 749 C C . LEU A 1 100 ? 0.267 -2.029 1.035 1.00 98.25 100 LEU A C 1
ATOM 751 O O . LEU A 1 100 ? -0.157 -2.577 2.051 1.00 98.25 100 LEU A O 1
ATOM 755 N N . GLN A 1 101 ? 1.033 -0.937 1.084 1.00 97.94 101 GLN A N 1
ATOM 756 C CA . GLN A 1 101 ? 1.436 -0.287 2.333 1.00 97.94 101 GLN A CA 1
ATOM 757 C C . GLN A 1 101 ? 0.233 0.208 3.139 1.00 97.94 101 GLN A C 1
ATOM 759 O O . GLN A 1 101 ? 0.145 -0.067 4.337 1.00 97.94 101 GLN A O 1
ATOM 764 N N . SER A 1 102 ? -0.722 0.884 2.493 1.00 97.69 102 SER A N 1
ATOM 765 C CA . SER A 1 102 ? -1.942 1.343 3.171 1.00 97.69 102 SER A CA 1
ATOM 766 C C . SER A 1 102 ? -2.773 0.176 3.720 1.00 97.69 102 SER A C 1
ATOM 768 O O . SER A 1 102 ? -3.233 0.217 4.863 1.00 97.69 102 SER A O 1
ATOM 770 N N . SER A 1 103 ? -2.894 -0.914 2.955 1.00 97.94 103 SER A N 1
ATOM 771 C CA . SER A 1 103 ? -3.586 -2.130 3.393 1.00 97.94 103 SER A CA 1
ATOM 772 C C . SER A 1 103 ? -2.880 -2.798 4.575 1.00 97.94 103 SER A C 1
ATOM 774 O O . SER A 1 103 ? -3.538 -3.231 5.522 1.00 97.94 103 SER A O 1
ATOM 776 N N . HIS A 1 104 ? -1.546 -2.847 4.556 1.00 98.00 104 HIS A N 1
ATOM 777 C CA . HIS A 1 104 ? -0.743 -3.375 5.655 1.00 98.00 104 HIS A CA 1
ATOM 778 C C . HIS A 1 104 ? -0.934 -2.557 6.940 1.00 98.00 104 HIS A C 1
ATOM 780 O O . HIS A 1 104 ? -1.203 -3.131 7.991 1.00 98.00 104 HIS A O 1
ATOM 786 N N . GLN A 1 105 ? -0.880 -1.224 6.862 1.00 98.00 105 GLN A N 1
ATOM 787 C CA . GLN A 1 105 ? -1.130 -0.349 8.015 1.00 98.00 105 GLN A CA 1
ATOM 788 C C . GLN A 1 105 ? -2.543 -0.535 8.588 1.00 98.00 105 GLN A C 1
ATOM 790 O O . GLN A 1 105 ? -2.716 -0.603 9.804 1.00 98.00 105 GLN A O 1
ATOM 795 N N . ALA A 1 106 ? -3.556 -0.675 7.728 1.00 97.06 106 ALA A N 1
ATOM 796 C CA . ALA A 1 106 ? -4.924 -0.939 8.168 1.00 97.06 106 ALA A CA 1
ATOM 797 C C . ALA A 1 106 ? -5.059 -2.304 8.866 1.00 97.06 106 ALA A C 1
ATOM 799 O O . ALA A 1 106 ? -5.771 -2.423 9.864 1.00 97.06 106 ALA A O 1
ATOM 800 N N . LEU A 1 107 ? -4.382 -3.340 8.360 1.00 97.06 107 LEU A N 1
ATOM 801 C CA . LEU A 1 107 ? -4.335 -4.651 9.010 1.00 97.06 107 LEU A CA 1
ATOM 802 C C . LEU A 1 107 ? -3.630 -4.585 10.364 1.00 97.06 107 LEU A C 1
ATOM 804 O O . LEU A 1 107 ? -4.146 -5.142 11.330 1.00 97.06 107 LEU A O 1
ATOM 808 N N . GLN A 1 108 ? -2.509 -3.871 10.445 1.00 97.75 108 GLN A N 1
ATOM 809 C CA . GLN A 1 108 ? -1.765 -3.684 11.685 1.00 97.75 108 GLN A CA 1
ATOM 810 C C . GLN A 1 108 ? -2.620 -2.985 12.748 1.00 97.75 108 GLN A C 1
ATOM 812 O O . GLN A 1 108 ? -2.791 -3.524 13.834 1.00 97.75 108 GLN A O 1
ATOM 817 N N . ALA A 1 109 ? -3.293 -1.884 12.400 1.00 95.50 109 ALA A N 1
ATOM 818 C CA . ALA A 1 109 ? -4.195 -1.190 13.322 1.00 95.50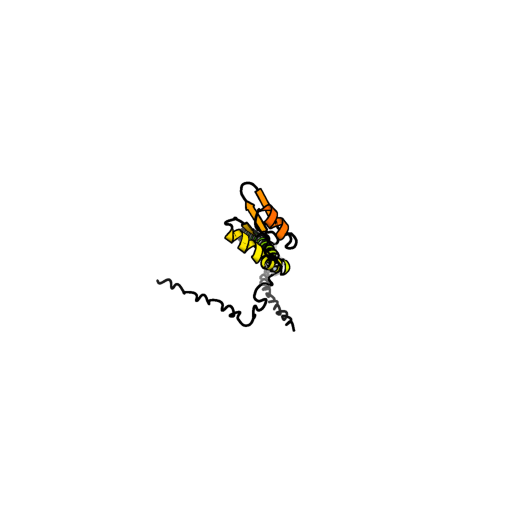 109 ALA A CA 1
ATOM 819 C C . ALA A 1 109 ? -5.358 -2.076 13.814 1.00 95.50 109 ALA A C 1
ATOM 821 O O . ALA A 1 109 ? -5.804 -1.965 14.956 1.00 95.50 109 ALA A O 1
ATOM 822 N N . ARG A 1 110 ? -5.871 -2.976 12.961 1.00 95.00 110 ARG A N 1
ATOM 823 C CA . ARG A 1 110 ? -6.900 -3.950 13.363 1.00 95.00 110 ARG A CA 1
ATOM 824 C C . ARG A 1 110 ? -6.351 -5.011 14.312 1.00 95.00 110 ARG A C 1
ATOM 826 O O . ARG A 1 110 ? -7.090 -5.448 15.189 1.00 95.00 110 ARG A O 1
ATOM 833 N N . LEU A 1 111 ? -5.110 -5.444 14.107 1.00 94.56 111 LEU A N 1
ATOM 834 C CA . LEU A 1 111 ? -4.442 -6.412 14.969 1.00 94.56 111 LEU A CA 1
ATOM 835 C C . LEU A 1 111 ? -4.151 -5.802 16.342 1.00 94.56 111 LEU A C 1
ATOM 837 O O . LEU A 1 111 ? -4.544 -6.397 17.338 1.00 94.56 111 LEU A O 1
ATOM 841 N N . ASP A 1 112 ? -3.619 -4.580 16.384 1.00 90.50 112 ASP A N 1
ATOM 842 C CA . ASP A 1 112 ? -3.398 -3.836 17.629 1.00 90.50 112 ASP A CA 1
ATOM 843 C C . ASP A 1 112 ? -4.712 -3.677 18.421 1.00 90.50 112 ASP A C 1
ATOM 845 O O . ASP A 1 112 ? -4.769 -3.932 19.623 1.00 90.50 112 ASP A O 1
ATOM 849 N N . GLY A 1 113 ? -5.817 -3.356 17.735 1.00 88.19 113 GLY A N 1
ATOM 850 C CA . GLY A 1 113 ? -7.138 -3.280 18.366 1.00 88.19 113 GLY A CA 1
ATOM 851 C C . GLY A 1 113 ? -7.653 -4.622 18.909 1.00 88.19 113 GLY A C 1
ATOM 852 O O . GLY A 1 113 ? -8.319 -4.652 19.944 1.00 88.19 113 GLY A O 1
ATOM 853 N N . LEU A 1 114 ? -7.350 -5.739 18.237 1.00 88.94 114 LEU A N 1
ATOM 854 C CA . LEU A 1 114 ? -7.672 -7.079 18.740 1.00 88.94 114 LEU A CA 1
ATOM 855 C C . LEU A 1 114 ? -6.809 -7.452 19.948 1.00 88.94 114 LEU A C 1
ATOM 857 O O . LEU A 1 114 ? -7.330 -8.061 20.881 1.00 88.94 114 LEU A O 1
ATOM 861 N N . ASP A 1 115 ? -5.531 -7.083 19.948 1.00 88.50 115 ASP A N 1
ATOM 862 C CA . ASP A 1 115 ? -4.618 -7.329 21.063 1.00 88.50 115 ASP A CA 1
ATOM 863 C C . ASP A 1 115 ? -5.051 -6.564 22.321 1.00 88.50 115 ASP A C 1
ATOM 865 O O . ASP A 1 115 ? -5.064 -7.137 23.414 1.00 88.50 115 ASP A O 1
ATOM 869 N N . ASP A 1 116 ? -5.524 -5.324 22.181 1.00 81.56 116 ASP A N 1
ATOM 870 C CA . ASP A 1 116 ? -6.126 -4.562 23.283 1.00 81.56 116 ASP A CA 1
ATOM 871 C C . ASP A 1 116 ? -7.408 -5.230 23.824 1.00 81.56 116 ASP A C 1
ATOM 873 O O . ASP A 1 116 ? -7.623 -5.336 25.042 1.00 81.56 116 ASP A O 1
ATOM 877 N N . ASP A 1 117 ? -8.258 -5.739 22.927 1.00 79.38 117 ASP A N 1
ATOM 878 C CA . ASP A 1 117 ? -9.488 -6.460 23.274 1.00 79.38 117 ASP A CA 1
ATOM 879 C C . ASP A 1 117 ? -9.221 -7.825 23.932 1.00 79.38 117 ASP A C 1
ATOM 881 O O . ASP A 1 117 ? -10.013 -8.296 24.758 1.00 79.38 117 ASP A O 1
ATOM 885 N N . LEU A 1 118 ? -8.121 -8.482 23.565 1.00 85.44 118 LEU A N 1
ATOM 886 C CA . LEU A 1 118 ? -7.716 -9.797 24.065 1.00 85.44 118 LEU A CA 1
ATOM 887 C C . LEU A 1 118 ? -6.682 -9.721 25.188 1.00 85.44 118 LEU A C 1
ATOM 889 O O . LEU A 1 118 ? -6.320 -10.755 25.760 1.00 85.44 118 LEU A O 1
ATOM 893 N N . CYS A 1 119 ? -6.242 -8.519 25.552 1.00 89.62 119 CYS A N 1
ATOM 894 C CA . CYS A 1 119 ? -5.261 -8.318 26.599 1.00 89.62 119 CYS A CA 1
ATOM 895 C C . CYS A 1 119 ? -5.728 -8.978 27.907 1.00 89.62 119 CYS A C 1
ATOM 897 O O . CYS A 1 119 ? -6.916 -9.028 28.256 1.00 89.62 119 CYS A O 1
ATOM 899 N N . ARG A 1 120 ? -4.765 -9.510 28.669 1.00 82.19 120 ARG A N 1
ATOM 900 C CA . ARG A 1 120 ? -5.042 -10.287 29.884 1.00 82.19 120 ARG A CA 1
ATOM 901 C C . ARG A 1 120 ? -5.926 -9.525 30.873 1.00 82.19 120 ARG A C 1
ATOM 903 O O . ARG A 1 120 ? -6.801 -10.144 31.472 1.00 82.19 120 ARG A O 1
ATOM 910 N N . ALA A 1 121 ? -5.717 -8.217 31.026 1.00 82.50 121 ALA A N 1
ATOM 911 C CA . ALA A 1 121 ? -6.517 -7.371 31.910 1.00 82.50 121 ALA A CA 1
ATOM 912 C C . ALA A 1 121 ? -7.974 -7.254 31.433 1.00 82.50 121 ALA A C 1
ATOM 914 O O . ALA A 1 121 ? -8.902 -7.366 32.235 1.00 82.50 121 ALA A O 1
ATOM 915 N N . THR A 1 122 ? -8.186 -7.113 30.123 1.00 85.75 122 THR A N 1
ATOM 916 C CA . THR A 1 122 ? -9.518 -7.114 29.512 1.00 85.75 122 THR A CA 1
ATOM 917 C C . THR A 1 122 ? -10.238 -8.441 29.761 1.00 85.75 122 THR A C 1
ATOM 919 O O . THR A 1 122 ? -11.390 -8.467 30.203 1.00 85.75 122 THR A O 1
ATOM 922 N N . LEU A 1 123 ? -9.558 -9.572 29.548 1.00 88.19 123 LEU A N 1
ATOM 923 C CA . LEU A 1 123 ? -10.143 -10.897 29.762 1.00 88.19 123 LEU A CA 1
ATOM 924 C C . LEU A 1 123 ? -10.447 -11.186 31.237 1.00 88.19 123 LEU A C 1
ATOM 926 O O . LEU A 1 123 ? -11.507 -11.743 31.539 1.00 88.19 123 LEU A O 1
ATOM 930 N N . THR A 1 124 ? -9.559 -10.822 32.167 1.00 87.25 124 THR A N 1
ATOM 931 C CA . THR A 1 124 ? -9.815 -10.997 33.607 1.00 87.25 124 THR A CA 1
ATOM 932 C C . THR A 1 124 ? -10.980 -10.132 34.070 1.00 87.25 124 THR A C 1
ATOM 934 O O . THR A 1 124 ? -11.843 -10.626 34.798 1.00 87.25 124 THR A O 1
ATOM 937 N N . TRP A 1 125 ? -11.067 -8.891 33.587 1.00 89.25 125 TRP A N 1
ATOM 938 C CA . TRP A 1 125 ? -12.195 -8.003 33.848 1.00 89.25 125 TRP A CA 1
ATOM 939 C C . TRP A 1 125 ? -13.511 -8.548 33.265 1.00 89.25 125 TRP A C 1
ATOM 941 O O . TRP A 1 125 ? -14.527 -8.612 33.957 1.00 89.25 125 TRP A O 1
ATOM 951 N N . ARG A 1 126 ? -13.514 -9.050 32.023 1.00 90.25 126 ARG A N 1
ATOM 952 C CA . ARG A 1 126 ? -14.712 -9.682 31.438 1.00 90.25 126 ARG A CA 1
ATOM 953 C C . ARG A 1 126 ? -15.175 -10.876 32.267 1.00 90.25 126 ARG A C 1
ATOM 955 O O . ARG A 1 126 ? -16.374 -11.010 32.510 1.00 90.25 126 ARG A O 1
ATOM 962 N N . ARG A 1 127 ? -14.243 -11.715 32.737 1.00 88.75 127 ARG A N 1
ATOM 963 C CA . ARG A 1 127 ? -14.537 -12.862 33.615 1.00 88.75 127 ARG A CA 1
ATOM 964 C C . ARG A 1 127 ? -15.154 -12.422 34.941 1.00 88.75 127 ARG A C 1
ATOM 966 O O . ARG A 1 127 ? -16.163 -12.993 35.345 1.00 88.75 127 ARG A O 1
ATOM 973 N N . SER A 1 128 ? -14.620 -11.394 35.598 1.00 87.81 128 SER A N 1
ATOM 974 C CA . SER A 1 128 ? -15.184 -10.912 36.866 1.00 87.81 128 SER A CA 1
ATOM 975 C C . SER A 1 128 ? -16.578 -10.289 36.694 1.00 87.81 128 SER A C 1
ATOM 977 O O . SER A 1 128 ? -17.443 -10.474 37.553 1.00 87.81 128 SER A O 1
ATOM 979 N N . VAL A 1 129 ? -16.854 -9.654 35.549 1.00 92.19 129 VAL A N 1
ATOM 980 C CA . VAL A 1 129 ? -18.161 -9.056 35.212 1.00 92.19 129 VAL A CA 1
ATOM 981 C C . VAL A 1 129 ? -19.196 -10.088 34.706 1.00 92.19 129 VAL A C 1
ATOM 983 O O . VAL A 1 129 ? -20.389 -9.782 34.616 1.00 92.19 129 VAL A O 1
ATOM 986 N N . GLN A 1 130 ? -18.822 -11.352 34.453 1.00 91.81 130 GLN A N 1
ATOM 987 C CA . GLN A 1 130 ? -19.770 -12.399 34.018 1.00 91.81 130 GLN A CA 1
ATOM 988 C C . GLN A 1 130 ? -20.956 -12.578 34.976 1.00 91.81 130 GLN A C 1
ATOM 990 O O . GLN A 1 130 ? -22.089 -12.758 34.528 1.00 91.81 130 GLN A O 1
ATOM 995 N N . ARG A 1 131 ? -20.728 -12.472 36.292 1.00 87.75 131 ARG A N 1
ATOM 996 C CA . ARG A 1 131 ? -21.810 -12.564 37.288 1.00 87.75 131 ARG A CA 1
ATOM 997 C C . ARG A 1 131 ? -22.841 -11.447 37.111 1.00 87.75 131 ARG A C 1
ATOM 999 O O . ARG A 1 131 ? -24.038 -11.723 37.096 1.00 87.75 131 ARG A O 1
ATOM 1006 N N . VAL A 1 132 ? -22.375 -10.219 36.882 1.00 92.06 132 VAL A N 1
ATOM 1007 C CA . VAL A 1 132 ? -23.222 -9.045 36.613 1.00 92.06 132 VAL A CA 1
ATOM 1008 C C . VAL A 1 132 ? -24.008 -9.233 35.318 1.00 92.06 132 VAL A C 1
ATOM 1010 O O . VAL A 1 132 ? -25.212 -9.017 35.278 1.00 92.06 132 VAL A O 1
ATOM 1013 N N . THR A 1 133 ? -23.373 -9.696 34.241 1.00 94.38 133 THR A N 1
ATOM 1014 C CA . THR A 1 133 ? -24.111 -9.910 32.982 1.00 94.38 133 THR A CA 1
ATOM 1015 C C . THR A 1 133 ? -25.143 -11.030 33.064 1.00 94.38 133 THR A C 1
ATOM 1017 O O . THR A 1 133 ? -26.192 -10.932 32.427 1.00 94.38 133 THR A O 1
ATOM 1020 N N . LYS A 1 134 ? -24.909 -12.059 33.887 1.00 93.69 134 LYS A N 1
ATOM 1021 C CA . LYS A 1 134 ? -25.898 -13.111 34.148 1.00 93.69 134 LYS A CA 1
ATOM 1022 C C . LYS A 1 134 ? -27.137 -12.556 34.857 1.00 93.69 134 LYS A C 1
ATOM 1024 O O . LYS A 1 134 ? -28.247 -12.906 34.459 1.00 93.69 134 LYS A O 1
ATOM 1029 N N . THR A 1 135 ? -26.975 -11.665 35.839 1.00 92.69 135 THR A N 1
ATOM 1030 C CA . THR A 1 135 ? -28.121 -11.022 36.506 1.00 92.69 135 THR A CA 1
ATOM 1031 C C . THR A 1 135 ? -28.850 -10.040 35.597 1.00 92.69 135 THR A C 1
ATOM 1033 O O . THR A 1 135 ? -30.077 -10.065 35.550 1.00 92.69 135 THR A O 1
ATOM 1036 N N . LEU A 1 136 ? -28.125 -9.247 34.802 1.00 94.06 136 LEU A N 1
ATOM 1037 C CA . LEU A 1 136 ? -28.724 -8.362 33.795 1.00 94.06 136 LEU A CA 1
ATOM 1038 C C . LEU A 1 136 ? -29.558 -9.144 32.775 1.00 94.06 136 LEU A C 1
ATOM 1040 O O . LEU A 1 136 ? -30.680 -8.748 32.464 1.00 94.06 136 LEU A O 1
ATOM 1044 N N . ARG A 1 137 ? -29.034 -10.280 32.298 1.00 94.69 137 ARG A N 1
ATOM 1045 C CA . ARG A 1 137 ? -29.748 -11.175 31.381 1.00 94.69 137 ARG A CA 1
ATOM 1046 C C . ARG A 1 137 ? -30.999 -11.766 32.027 1.00 94.69 137 ARG A C 1
ATOM 1048 O O . ARG A 1 137 ? -32.046 -11.764 31.392 1.00 94.69 137 ARG A O 1
ATOM 1055 N N . ALA A 1 138 ? -30.903 -12.242 33.271 1.00 93.06 138 ALA A N 1
ATOM 1056 C CA . ALA A 1 138 ? -32.049 -12.775 34.009 1.00 93.06 138 ALA A CA 1
ATOM 1057 C C . ALA A 1 138 ? -33.151 -11.720 34.220 1.00 93.06 138 ALA A C 1
ATOM 1059 O O . ALA A 1 138 ? -34.330 -12.052 34.205 1.00 93.06 138 ALA A O 1
ATOM 1060 N N . ALA A 1 139 ? -32.771 -10.448 34.351 1.00 93.75 139 ALA A N 1
ATOM 1061 C CA . ALA A 1 139 ? -33.690 -9.319 34.456 1.00 93.75 139 ALA A CA 1
ATOM 1062 C C . ALA A 1 139 ? -34.202 -8.787 33.100 1.00 93.75 139 ALA A C 1
ATOM 1064 O O . ALA A 1 139 ? -34.923 -7.792 33.072 1.00 93.75 139 ALA A O 1
ATOM 1065 N N . GLY A 1 140 ? -33.809 -9.390 31.971 1.00 95.06 140 GLY A N 1
ATOM 1066 C CA . GLY A 1 140 ? -34.207 -8.939 30.633 1.00 95.06 140 GLY A CA 1
ATOM 1067 C C . GLY A 1 140 ? -33.609 -7.590 30.208 1.00 95.06 140 GLY A C 1
ATOM 1068 O O . GLY A 1 140 ? -34.127 -6.945 29.298 1.00 95.06 140 GLY A O 1
ATOM 1069 N N . ILE A 1 141 ? -32.527 -7.135 30.850 1.00 96.00 141 ILE A N 1
ATOM 1070 C CA . ILE A 1 141 ? -31.891 -5.847 30.547 1.00 96.00 141 ILE A CA 1
ATOM 1071 C C . ILE A 1 141 ? -30.864 -6.023 29.422 1.00 96.00 141 ILE A C 1
ATOM 1073 O O . ILE A 1 141 ? -29.991 -6.892 29.480 1.00 96.00 141 ILE A O 1
ATOM 1077 N N . ARG A 1 142 ? -30.937 -5.161 28.400 1.00 94.75 142 ARG A N 1
ATOM 1078 C CA . ARG A 1 142 ? -29.976 -5.147 27.287 1.00 94.75 142 ARG A CA 1
ATOM 1079 C C . ARG A 1 142 ? -28.647 -4.527 27.719 1.00 94.75 142 ARG A C 1
ATOM 1081 O O . ARG A 1 142 ? -28.614 -3.467 28.345 1.00 94.75 142 ARG A O 1
ATOM 1088 N N . TYR A 1 143 ? -27.551 -5.167 27.325 1.00 96.19 143 TYR A N 1
ATOM 1089 C CA . TYR A 1 143 ? -26.194 -4.694 27.581 1.00 96.19 143 TYR A CA 1
ATOM 1090 C C . TYR A 1 143 ? -25.295 -4.883 26.353 1.00 96.19 143 TYR A C 1
ATOM 1092 O O . TYR A 1 143 ? -25.569 -5.720 25.492 1.00 96.19 143 TYR A O 1
ATOM 1100 N N . ARG A 1 144 ? -24.216 -4.101 26.275 1.00 95.75 144 ARG A N 1
ATOM 1101 C CA . ARG A 1 144 ? -23.149 -4.206 25.272 1.00 95.75 144 ARG A CA 1
ATOM 1102 C C . ARG A 1 144 ? -21.786 -4.222 25.956 1.00 95.75 144 ARG A C 1
ATOM 1104 O O . ARG A 1 144 ? -21.556 -3.478 26.908 1.00 95.75 144 ARG A O 1
ATOM 1111 N N . TRP A 1 145 ? -20.890 -5.060 25.447 1.00 92.06 145 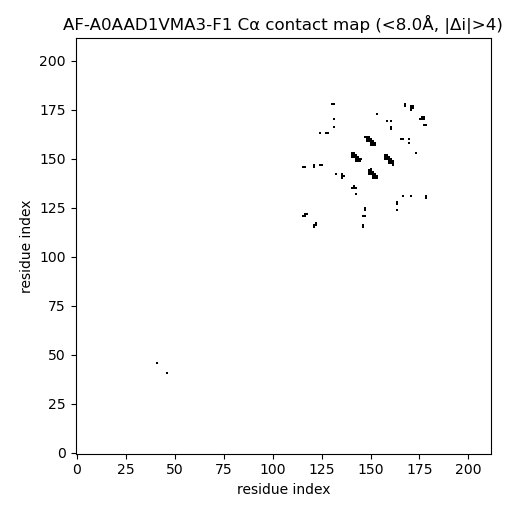TRP A N 1
ATOM 1112 C CA . TRP A 1 145 ? -19.492 -5.098 25.865 1.00 92.06 145 TRP A CA 1
ATOM 1113 C C . TRP A 1 145 ? -18.665 -4.118 25.034 1.00 92.06 145 TRP A C 1
ATOM 1115 O O . TRP A 1 145 ? -18.803 -4.078 23.814 1.00 92.06 145 TRP A O 1
ATOM 1125 N N . GLY A 1 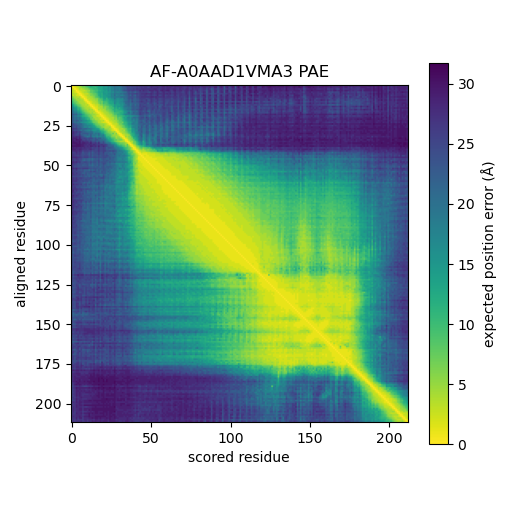146 ? -17.814 -3.353 25.705 1.00 89.06 146 GLY A N 1
ATOM 1126 C CA . GLY A 1 146 ? -16.622 -2.738 25.129 1.00 89.06 146 GLY A CA 1
ATOM 1127 C C . GLY A 1 146 ? -15.356 -3.474 25.595 1.00 89.06 146 GLY A C 1
ATOM 1128 O O . GLY A 1 146 ? -15.474 -4.502 26.271 1.00 89.06 146 GLY A O 1
ATOM 1129 N N . PRO A 1 147 ? -14.159 -2.946 25.282 1.00 81.69 147 PRO A N 1
ATOM 1130 C CA . PRO A 1 147 ? -12.881 -3.525 25.699 1.00 81.69 147 PRO A CA 1
ATOM 1131 C C . PRO A 1 147 ? -12.848 -3.719 27.222 1.00 81.69 147 PRO A C 1
ATOM 1133 O O . PRO A 1 147 ? -12.932 -4.844 27.694 1.00 81.69 147 PRO A O 1
ATOM 1136 N N . SER A 1 148 ? -12.979 -2.638 27.995 1.00 87.69 148 SER A N 1
ATOM 1137 C CA . SER A 1 148 ? -12.963 -2.679 29.475 1.00 87.69 148 SER A CA 1
ATOM 1138 C C . SER A 1 148 ? -14.181 -1.990 30.091 1.00 87.69 148 SER A C 1
ATOM 1140 O O . SER A 1 148 ? -14.096 -1.267 31.084 1.00 87.69 148 SER A O 1
ATOM 1142 N N . VAL A 1 149 ? -15.323 -2.105 29.414 1.00 92.62 149 VAL A N 1
ATOM 1143 C CA . VAL A 1 149 ? -16.540 -1.374 29.763 1.00 92.62 149 VAL A CA 1
ATOM 1144 C C . VAL A 1 149 ? -17.767 -2.225 29.498 1.00 92.62 149 VAL A C 1
ATOM 1146 O O . VAL A 1 149 ? -17.895 -2.822 28.433 1.00 92.62 149 VAL A O 1
ATOM 1149 N N . LEU A 1 150 ? -18.708 -2.237 30.438 1.00 95.44 150 LEU A N 1
ATOM 1150 C CA . LEU A 1 150 ? -20.037 -2.791 30.216 1.00 95.44 150 LEU A CA 1
ATOM 1151 C C . LEU A 1 150 ? -21.031 -1.633 30.150 1.00 95.44 150 LEU A C 1
ATOM 1153 O O . LEU A 1 150 ? -21.196 -0.885 31.117 1.00 95.44 150 LEU A O 1
ATOM 1157 N N . LEU A 1 151 ? -21.666 -1.474 28.993 1.00 96.25 151 LEU A N 1
ATOM 1158 C CA . LEU A 1 151 ? -22.718 -0.490 28.769 1.00 96.25 151 LEU A CA 1
ATOM 1159 C C . LEU A 1 151 ? -24.067 -1.172 28.950 1.00 96.25 151 LEU A C 1
ATOM 1161 O O . LEU A 1 151 ? -24.335 -2.201 28.331 1.00 96.25 151 LEU A O 1
ATOM 1165 N N . VAL A 1 152 ? -24.920 -0.606 29.793 1.00 96.62 152 VAL A N 1
ATOM 1166 C CA . VAL A 1 152 ? -26.241 -1.158 30.099 1.00 96.62 152 VAL A CA 1
ATOM 1167 C C . VAL A 1 152 ? -27.281 -0.079 29.882 1.00 96.62 152 VAL A C 1
ATOM 1169 O O . VAL A 1 152 ? -27.171 1.006 30.447 1.00 96.62 152 VAL A O 1
ATOM 1172 N N . THR A 1 153 ? -28.299 -0.377 29.081 1.00 94.75 153 THR A N 1
ATOM 1173 C CA . THR A 1 153 ? -29.353 0.586 28.753 1.00 94.75 153 THR A CA 1
ATOM 1174 C C . THR A 1 153 ? -30.662 0.139 29.393 1.00 94.75 153 THR A C 1
ATOM 1176 O O . THR A 1 153 ? -31.147 -0.961 29.118 1.00 94.75 153 THR A O 1
ATOM 1179 N N . LYS A 1 154 ? -31.245 0.991 30.242 1.00 93.44 154 LYS A N 1
ATOM 1180 C CA . LYS A 1 154 ? -32.531 0.753 30.912 1.00 93.44 154 LYS A CA 1
ATOM 1181 C C . LYS A 1 154 ? -33.431 1.974 30.714 1.00 93.44 154 LYS A C 1
ATOM 1183 O O . LYS A 1 154 ? -33.156 3.050 31.239 1.00 93.44 154 LYS A O 1
ATOM 1188 N N . GLY A 1 155 ? -34.506 1.811 29.943 1.00 92.31 155 GLY A N 1
ATOM 1189 C CA . GLY A 1 155 ? -35.332 2.943 29.510 1.00 92.31 155 GLY A CA 1
ATOM 1190 C C . GLY A 1 155 ? -34.522 3.906 28.634 1.00 92.31 155 GLY A C 1
ATOM 1191 O O . GLY A 1 155 ? -33.899 3.469 27.669 1.00 92.31 155 GLY A O 1
ATOM 1192 N N . ALA A 1 156 ? -34.508 5.192 28.991 1.00 93.31 156 ALA A N 1
ATOM 1193 C CA . ALA A 1 156 ? -33.724 6.227 28.308 1.00 93.31 156 ALA A CA 1
ATOM 1194 C C . ALA A 1 156 ? -32.291 6.392 28.859 1.00 93.31 156 ALA A C 1
ATOM 1196 O O . ALA A 1 156 ? -31.480 7.099 28.265 1.00 93.31 156 ALA A O 1
ATOM 1197 N N . ALA A 1 157 ? -31.962 5.755 29.988 1.00 94.69 157 ALA A N 1
ATOM 1198 C CA . ALA A 1 157 ? -30.663 5.907 30.634 1.00 94.69 157 ALA A CA 1
ATOM 1199 C C . ALA A 1 157 ? -29.671 4.833 30.168 1.00 94.69 157 ALA A C 1
ATOM 1201 O O . ALA A 1 157 ? -30.000 3.645 30.097 1.00 94.69 157 ALA A O 1
ATOM 1202 N N . THR A 1 158 ? -28.431 5.252 29.899 1.00 95.75 158 THR A N 1
ATOM 1203 C CA . THR A 1 158 ? -27.298 4.348 29.666 1.00 95.75 158 THR A CA 1
ATOM 1204 C C . THR A 1 158 ? -26.315 4.469 30.820 1.00 95.75 158 THR A C 1
ATOM 1206 O O . THR A 1 158 ? -25.805 5.549 31.109 1.00 95.75 158 THR A O 1
ATOM 1209 N N . HIS A 1 159 ? -26.042 3.350 31.478 1.00 95.44 159 HIS A N 1
ATOM 1210 C CA . HIS A 1 159 ? -25.091 3.253 32.572 1.00 95.44 159 HIS A CA 1
ATOM 1211 C C . HIS A 1 159 ? -23.819 2.555 32.101 1.00 95.44 159 HIS A C 1
ATOM 1213 O O . HIS A 1 159 ? -23.859 1.631 31.287 1.00 95.44 159 HIS A O 1
ATOM 1219 N N . ARG A 1 160 ? -22.685 2.993 32.647 1.00 96.62 160 ARG A N 1
ATOM 1220 C CA . ARG A 1 160 ? -21.359 2.473 32.325 1.00 96.62 160 ARG A CA 1
ATOM 1221 C C . ARG A 1 160 ? -20.738 1.841 33.565 1.00 96.62 160 ARG A C 1
ATOM 1223 O O . ARG A 1 160 ? -20.624 2.505 34.591 1.00 96.62 160 ARG A O 1
ATOM 1230 N N . LEU A 1 161 ? -20.312 0.588 33.454 1.00 94.81 161 LEU A N 1
ATOM 1231 C CA . LEU A 1 161 ? -19.509 -0.096 34.464 1.00 94.81 161 LEU A CA 1
ATOM 1232 C C . LEU A 1 161 ? -18.077 -0.226 33.942 1.00 94.81 161 LEU A C 1
ATOM 1234 O O . LEU A 1 161 ? -17.847 -0.892 32.934 1.00 94.81 161 LEU A O 1
ATOM 1238 N N . THR A 1 162 ? -17.136 0.437 34.610 1.00 92.38 162 THR A N 1
ATOM 1239 C CA . THR A 1 162 ? -15.698 0.409 34.283 1.00 92.38 162 THR A CA 1
ATOM 1240 C C . THR A 1 162 ? -14.886 -0.419 35.276 1.00 92.38 162 THR A C 1
ATOM 1242 O O . THR A 1 162 ? -13.908 -1.043 34.889 1.00 92.38 162 THR A O 1
ATOM 1245 N N . SER A 1 163 ? -15.303 -0.483 36.542 1.00 91.38 163 SER A N 1
ATOM 1246 C CA . SER A 1 163 ? -14.628 -1.245 37.599 1.00 91.38 163 SER A CA 1
ATOM 1247 C C . SER A 1 163 ? -15.589 -2.226 38.258 1.00 91.38 163 SER A C 1
ATOM 1249 O O . SER A 1 163 ? -16.756 -1.904 38.483 1.00 91.38 163 SER A O 1
ATOM 1251 N N . THR A 1 164 ? -15.088 -3.414 38.590 1.00 88.81 164 THR A N 1
ATOM 1252 C CA . THR A 1 164 ? -15.847 -4.459 39.287 1.00 88.81 164 THR A CA 1
ATOM 1253 C C . THR A 1 164 ? -16.144 -4.118 40.737 1.00 88.81 164 THR A C 1
ATOM 1255 O O . THR A 1 164 ? -17.136 -4.600 41.270 1.00 88.81 164 THR A O 1
ATOM 1258 N N . GLU A 1 165 ? -15.344 -3.254 41.359 1.00 88.44 165 GLU A N 1
ATOM 1259 C CA . GLU A 1 165 ? -15.569 -2.780 42.733 1.00 88.44 165 GLU A CA 1
ATOM 1260 C C . GLU A 1 165 ? -16.881 -1.991 42.846 1.00 88.44 165 GLU A C 1
ATOM 1262 O O . GLU A 1 165 ? -17.584 -2.055 43.848 1.00 88.44 165 GLU A O 1
ATOM 1267 N N . ASN A 1 166 ? -17.280 -1.326 41.760 1.00 89.62 166 ASN A N 1
ATOM 1268 C CA . ASN A 1 166 ? -18.524 -0.567 41.683 1.00 89.62 166 ASN A CA 1
ATOM 1269 C C . ASN A 1 166 ? -19.714 -1.410 41.194 1.00 89.62 166 ASN A C 1
ATOM 1271 O O . ASN A 1 166 ? -20.770 -0.856 40.890 1.00 89.62 166 ASN A O 1
ATOM 1275 N N . ALA A 1 167 ? -19.574 -2.734 41.069 1.00 89.69 167 ALA A N 1
ATOM 1276 C CA . ALA A 1 167 ? -20.624 -3.584 40.509 1.00 89.69 167 ALA A CA 1
ATOM 1277 C C . ALA A 1 167 ? -21.910 -3.577 41.351 1.00 89.69 167 ALA A C 1
ATOM 1279 O O . ALA A 1 167 ? -23.007 -3.555 40.792 1.00 89.69 167 ALA A O 1
ATOM 1280 N N . GLU A 1 168 ? -21.797 -3.556 42.680 1.00 89.06 168 GLU A N 1
ATOM 1281 C CA . GLU A 1 168 ? -22.960 -3.548 43.575 1.00 89.06 168 GLU A CA 1
ATOM 1282 C C . GLU A 1 168 ? -23.720 -2.219 43.501 1.00 89.06 168 GLU A C 1
ATOM 1284 O O . GLU A 1 168 ? -24.934 -2.207 43.290 1.00 89.06 168 GLU A O 1
ATOM 1289 N N . THR A 1 169 ? -23.006 -1.090 43.570 1.00 92.25 169 THR A N 1
ATOM 1290 C CA . THR A 1 169 ? -23.614 0.244 43.424 1.00 92.25 169 THR A CA 1
ATOM 1291 C C . THR A 1 169 ? -24.233 0.423 42.038 1.00 92.25 169 THR A C 1
ATOM 1293 O O . THR A 1 169 ? -25.302 1.020 41.896 1.00 92.25 169 THR A O 1
ATOM 1296 N N . PHE A 1 170 ? -23.603 -0.140 41.008 1.00 92.56 170 PHE A N 1
ATOM 1297 C CA . PHE A 1 170 ? -24.116 -0.163 39.646 1.00 92.56 170 PHE A CA 1
ATOM 1298 C C . PHE A 1 170 ? -25.426 -0.953 39.520 1.00 92.56 170 PHE A C 1
ATOM 1300 O O . PHE A 1 170 ? -26.384 -0.455 38.927 1.00 92.56 170 PHE A O 1
ATOM 1307 N N . LEU A 1 171 ? -25.509 -2.151 40.104 1.00 92.38 171 LEU A N 1
ATOM 1308 C CA . LEU A 1 171 ? -26.743 -2.944 40.122 1.00 92.38 171 LEU A CA 1
ATOM 1309 C C . LEU A 1 171 ? -27.849 -2.264 40.938 1.00 92.38 171 LEU A C 1
ATOM 1311 O O . LEU A 1 171 ? -29.002 -2.253 40.504 1.00 92.38 171 LEU A O 1
ATOM 1315 N N . GLY A 1 172 ? -27.489 -1.615 42.048 1.00 91.62 172 GLY A N 1
ATOM 1316 C CA . GLY A 1 172 ? -28.408 -0.801 42.843 1.00 91.62 172 GLY A CA 1
ATOM 1317 C C . GLY A 1 172 ? -29.027 0.343 42.035 1.00 91.62 172 GLY A C 1
ATOM 1318 O O . GLY A 1 172 ? -30.244 0.521 42.064 1.00 91.62 172 GLY A O 1
ATOM 1319 N N . LYS A 1 173 ? -28.233 1.053 41.216 1.00 92.81 173 LYS A N 1
ATOM 1320 C CA . LYS A 1 173 ? -28.741 2.087 40.285 1.00 92.81 173 LYS A CA 1
ATOM 1321 C C . LYS A 1 173 ? -29.731 1.530 39.259 1.00 92.81 173 LYS A C 1
ATOM 1323 O O . LYS A 1 173 ? -30.624 2.243 38.812 1.00 92.81 173 LYS A O 1
ATOM 1328 N N . LEU A 1 174 ? -29.597 0.255 38.901 1.00 92.12 174 LEU A N 1
ATOM 1329 C CA . LEU A 1 174 ? -30.523 -0.442 38.010 1.00 92.12 174 LEU A CA 1
ATOM 1330 C C . LEU A 1 174 ? -31.737 -1.028 38.746 1.00 92.12 174 LEU A C 1
ATOM 1332 O O . LEU A 1 174 ? -32.598 -1.618 38.091 1.00 92.12 174 LEU A O 1
ATOM 1336 N N . GLY A 1 175 ? -31.844 -0.866 40.068 1.00 92.69 175 GLY A N 1
ATOM 1337 C CA . GLY A 1 175 ? -32.911 -1.448 40.885 1.00 92.69 175 GLY A CA 1
ATOM 1338 C C . GLY A 1 175 ? -32.853 -2.976 40.958 1.00 92.69 175 GLY A C 1
ATOM 1339 O O . GLY A 1 175 ? -33.886 -3.620 41.121 1.00 92.69 175 GLY A O 1
ATOM 1340 N N . LEU A 1 176 ? -31.670 -3.565 40.772 1.00 90.44 176 LEU A N 1
ATOM 1341 C CA . LEU A 1 176 ? -31.443 -5.001 40.913 1.00 90.44 176 LEU A CA 1
ATOM 1342 C C . LEU A 1 176 ? -30.881 -5.298 42.305 1.00 90.44 176 LEU A C 1
ATOM 1344 O O . LEU A 1 176 ? -30.107 -4.510 42.848 1.00 90.44 176 LEU A O 1
ATOM 1348 N N . LYS A 1 177 ? -31.257 -6.448 42.882 1.00 88.50 177 LYS A N 1
ATOM 1349 C CA . LYS A 1 177 ? -30.667 -6.914 44.146 1.00 88.50 177 LYS A CA 1
ATOM 1350 C C . LYS A 1 177 ? -29.157 -7.095 43.982 1.00 88.50 177 LYS A C 1
ATOM 1352 O O . LYS A 1 177 ? -28.703 -7.591 42.946 1.00 88.50 177 LYS A O 1
ATOM 1357 N N . ALA A 1 178 ? -28.407 -6.711 45.017 1.00 77.62 178 ALA A N 1
ATOM 1358 C CA . ALA A 1 178 ? -26.980 -6.982 45.096 1.00 77.62 178 ALA A CA 1
ATOM 1359 C C . ALA A 1 178 ? -26.744 -8.489 44.922 1.00 77.62 178 ALA A C 1
ATOM 1361 O O . ALA A 1 178 ? -27.479 -9.316 45.466 1.00 77.62 178 ALA A O 1
ATOM 1362 N N . ILE A 1 179 ? -25.757 -8.836 44.099 1.00 71.44 179 ILE A N 1
ATOM 1363 C CA . ILE A 1 179 ? -25.304 -10.219 43.979 1.00 71.44 179 ILE A CA 1
ATOM 1364 C C . ILE A 1 179 ? -24.654 -10.549 45.314 1.00 71.44 179 ILE A C 1
ATOM 1366 O O . ILE A 1 179 ? -23.766 -9.810 45.722 1.00 71.44 179 ILE A O 1
ATOM 1370 N N . ASP A 1 180 ? -25.079 -11.628 45.970 1.00 68.56 180 ASP A N 1
ATOM 1371 C CA . ASP A 1 180 ? -24.428 -12.118 47.185 1.00 68.56 180 ASP A CA 1
ATOM 1372 C C . ASP A 1 180 ? -22.946 -12.380 46.874 1.00 68.56 180 ASP A C 1
ATOM 1374 O O . ASP A 1 180 ? -22.578 -13.365 46.224 1.00 68.56 180 ASP A O 1
ATOM 1378 N N . SER A 1 181 ? -22.088 -11.437 47.259 1.00 63.09 181 SER A N 1
ATOM 1379 C CA . SER A 1 181 ? -20.645 -11.489 47.029 1.00 63.09 181 SER A CA 1
ATOM 1380 C C . SER A 1 181 ? -19.977 -12.551 47.908 1.00 63.09 181 SER A C 1
ATOM 1382 O O . SER A 1 181 ? -18.873 -12.995 47.595 1.00 63.09 181 SER A O 1
ATOM 1384 N N . SER A 1 182 ? -20.698 -13.018 48.933 1.00 58.47 182 SER A N 1
ATOM 1385 C CA . SER A 1 182 ? -20.331 -14.061 49.891 1.00 58.47 182 SER A CA 1
ATOM 1386 C C . SER A 1 182 ? -20.314 -15.480 49.317 1.00 58.47 182 SER A C 1
ATOM 1388 O O . SER A 1 182 ? -19.734 -16.363 49.942 1.00 58.47 182 SER A O 1
ATOM 1390 N N . ASN A 1 183 ? -20.910 -15.720 48.142 1.00 51.19 183 ASN A N 1
ATOM 1391 C CA . ASN A 1 183 ? -20.878 -17.034 47.510 1.00 51.19 183 ASN A CA 1
ATOM 1392 C C . ASN A 1 183 ? -19.653 -17.118 46.576 1.00 51.19 183 ASN A C 1
ATOM 1394 O O . ASN A 1 183 ? -19.703 -16.569 45.461 1.00 51.19 183 ASN A O 1
ATOM 1398 N N . PRO A 1 184 ? -18.529 -17.735 47.004 1.00 51.19 184 PRO A N 1
ATOM 1399 C CA . PRO A 1 184 ? -17.391 -17.947 46.126 1.00 51.19 184 PRO A CA 1
ATOM 1400 C C . PRO A 1 184 ? -17.890 -18.757 44.933 1.00 51.19 184 PRO A C 1
ATOM 1402 O O . PRO A 1 184 ? -18.548 -19.783 45.083 1.00 51.19 184 PRO A O 1
ATOM 1405 N N . THR A 1 185 ? -17.637 -18.250 43.730 1.00 51.00 185 THR A N 1
ATOM 1406 C CA . THR A 1 185 ? -17.998 -18.913 42.475 1.00 51.00 185 THR A CA 1
ATOM 1407 C C . THR A 1 185 ? -17.700 -20.414 42.553 1.00 51.00 185 THR A C 1
ATOM 1409 O O . THR A 1 185 ? -16.563 -20.757 42.889 1.00 51.00 185 THR A O 1
ATOM 1412 N N . PRO A 1 186 ? -18.656 -21.308 42.231 1.00 45.75 186 PRO A N 1
ATOM 1413 C CA . PRO A 1 186 ? -18.362 -22.729 42.152 1.00 45.75 186 PRO A CA 1
ATOM 1414 C C . PRO A 1 186 ? -17.269 -22.926 41.097 1.00 45.75 186 PRO A C 1
ATOM 1416 O O . PRO A 1 186 ? -17.452 -22.592 39.929 1.00 45.75 186 PRO A O 1
ATOM 1419 N N . ASN A 1 187 ? -16.125 -23.427 41.558 1.00 46.50 187 ASN A N 1
ATOM 1420 C CA . ASN A 1 187 ? -14.947 -23.823 40.797 1.00 46.50 187 ASN A CA 1
ATOM 1421 C C . ASN A 1 187 ? -14.211 -22.730 40.000 1.00 46.50 187 ASN A C 1
ATOM 1423 O O . ASN A 1 187 ? -14.425 -22.499 38.813 1.00 46.50 187 ASN A O 1
ATOM 1427 N N . SER A 1 188 ? -13.161 -22.213 40.642 1.00 47.31 188 SER A N 1
ATOM 1428 C CA . SER A 1 188 ? -11.891 -21.872 39.988 1.00 47.31 188 SER A CA 1
ATOM 1429 C C . SER A 1 188 ? -11.145 -23.100 39.427 1.00 47.31 188 SER A C 1
ATOM 1431 O O . SER A 1 188 ? -10.095 -22.935 38.813 1.00 47.31 188 SER A O 1
ATOM 1433 N N . SER A 1 189 ? -11.684 -24.317 39.578 1.00 45.03 189 SER A N 1
ATOM 1434 C CA . SER A 1 189 ? -11.243 -25.517 38.858 1.00 45.03 189 SER A CA 1
ATOM 1435 C C . SER A 1 189 ? -11.768 -25.488 37.419 1.00 45.03 189 SER A C 1
ATOM 1437 O O . SER A 1 189 ? -12.711 -26.182 37.046 1.00 45.03 189 SER A O 1
ATOM 1439 N N . TRP A 1 190 ? -11.177 -24.616 36.608 1.00 52.81 190 TRP A N 1
ATOM 1440 C CA . TRP A 1 190 ? -11.109 -24.841 35.170 1.00 52.81 190 TRP A CA 1
ATOM 1441 C C . TRP A 1 190 ? -9.824 -25.619 34.965 1.00 52.81 190 TRP A C 1
ATOM 1443 O O . TRP A 1 190 ? -8.764 -25.042 34.740 1.00 52.81 190 TRP A O 1
ATOM 1453 N N . ASP A 1 191 ? -9.923 -26.927 35.168 1.00 45.69 191 ASP A N 1
ATOM 1454 C CA . ASP A 1 191 ? -8.883 -27.866 34.803 1.00 45.69 191 ASP A CA 1
ATOM 1455 C C . ASP A 1 191 ? -8.548 -27.653 33.318 1.00 45.69 191 ASP A C 1
ATOM 1457 O O . ASP A 1 191 ? -9.326 -27.976 32.416 1.00 45.69 191 ASP A O 1
ATOM 1461 N N . VAL A 1 192 ? -7.405 -27.011 33.071 1.00 51.88 192 VAL A N 1
ATOM 1462 C CA . VAL A 1 192 ? -6.880 -26.687 31.733 1.00 51.88 192 VAL A CA 1
ATOM 1463 C C . VAL A 1 192 ? -6.624 -27.977 30.935 1.00 51.88 192 VAL A C 1
ATOM 1465 O O . VAL A 1 192 ? -6.510 -27.941 29.712 1.00 51.88 192 VAL A O 1
ATOM 1468 N N . SER A 1 193 ? -6.633 -29.130 31.609 1.00 53.53 193 SER A N 1
ATOM 1469 C CA . SER A 1 193 ? -6.492 -30.468 31.034 1.00 53.53 193 SER A CA 1
ATOM 1470 C C . SER A 1 193 ? -7.602 -30.857 30.046 1.00 53.53 193 SER A C 1
ATOM 1472 O O . SER A 1 193 ? -7.408 -31.790 29.275 1.00 53.53 193 SER A O 1
ATOM 1474 N N . ASN A 1 194 ? -8.736 -30.140 30.007 1.00 43.25 194 ASN A N 1
ATOM 1475 C CA . ASN A 1 194 ? -9.826 -30.383 29.047 1.00 43.25 194 ASN A CA 1
ATOM 1476 C C . ASN A 1 194 ? -9.847 -29.425 27.841 1.00 43.25 194 ASN A C 1
ATOM 1478 O O . ASN A 1 194 ? -10.829 -29.391 27.094 1.00 43.25 194 ASN A O 1
ATOM 1482 N N . ILE A 1 195 ? -8.783 -28.649 27.607 1.00 48.12 195 ILE A N 1
ATOM 1483 C CA . ILE A 1 195 ? -8.642 -27.922 26.342 1.00 48.12 195 ILE A CA 1
ATOM 1484 C C . ILE A 1 195 ? -8.313 -28.943 25.251 1.00 48.12 195 ILE A C 1
ATOM 1486 O O . ILE A 1 195 ? -7.163 -29.326 25.053 1.00 48.12 195 ILE A O 1
ATOM 1490 N N . VAL A 1 196 ? -9.348 -29.387 24.537 1.00 56.56 196 VAL A N 1
ATOM 1491 C CA . VAL A 1 196 ? -9.190 -30.150 23.298 1.00 56.56 196 VAL A CA 1
ATOM 1492 C C . VAL A 1 196 ? -8.335 -29.300 22.349 1.00 56.56 196 VAL A C 1
ATOM 1494 O O . VAL A 1 196 ? -8.712 -28.155 22.076 1.00 56.56 196 VAL A O 1
ATOM 1497 N N . PRO A 1 197 ? -7.183 -29.799 21.866 1.00 52.53 197 PRO A N 1
ATOM 1498 C CA . PRO A 1 197 ? -6.348 -29.043 20.949 1.00 52.53 197 PRO A CA 1
ATOM 1499 C C . PRO A 1 197 ? -7.160 -28.696 19.704 1.00 52.53 197 PRO A C 1
ATOM 1501 O O . PRO A 1 197 ? -7.855 -29.537 19.129 1.00 52.53 197 PRO A O 1
ATOM 1504 N N . PHE A 1 198 ? -7.086 -27.431 19.303 1.00 53.53 198 PHE A N 1
ATOM 1505 C CA . PHE A 1 198 ? -7.668 -26.962 18.058 1.00 53.53 198 PHE A CA 1
ATOM 1506 C C . PHE A 1 198 ? -7.003 -27.715 16.902 1.00 53.53 198 PHE A C 1
ATOM 1508 O O . PHE A 1 198 ? -5.845 -27.466 16.575 1.00 53.53 198 PHE A O 1
ATOM 1515 N N . VAL A 1 199 ? -7.726 -28.662 16.303 1.00 61.50 199 VAL A N 1
ATOM 1516 C CA . VAL A 1 199 ? -7.305 -29.321 15.066 1.00 61.50 199 VAL A CA 1
ATOM 1517 C C . VAL A 1 199 ? -7.732 -28.404 13.919 1.00 61.50 199 VAL A C 1
ATOM 1519 O O . VAL A 1 199 ? -8.939 -28.275 13.680 1.00 61.50 199 VAL A O 1
ATOM 1522 N N . PRO A 1 200 ? -6.800 -27.731 13.217 1.00 52.69 200 PRO A N 1
ATOM 1523 C CA . PRO A 1 200 ? -7.160 -26.914 12.070 1.00 52.69 200 PRO A CA 1
ATOM 1524 C C . PRO A 1 200 ? -7.847 -27.805 11.037 1.00 52.69 200 PRO A C 1
ATOM 1526 O O . PRO A 1 200 ? -7.308 -28.821 10.593 1.00 52.69 200 PRO A O 1
ATOM 1529 N N . ARG A 1 201 ? -9.081 -27.441 10.685 1.00 51.56 201 ARG A N 1
ATOM 1530 C CA . ARG A 1 201 ? -9.872 -28.141 9.676 1.00 51.56 201 ARG A CA 1
ATOM 1531 C C . ARG A 1 201 ? -9.159 -27.946 8.339 1.00 51.56 201 ARG A C 1
ATOM 1533 O O . ARG A 1 201 ? -9.254 -26.875 7.749 1.00 51.56 201 ARG A O 1
ATOM 1540 N N . SER A 1 202 ? -8.403 -28.956 7.912 1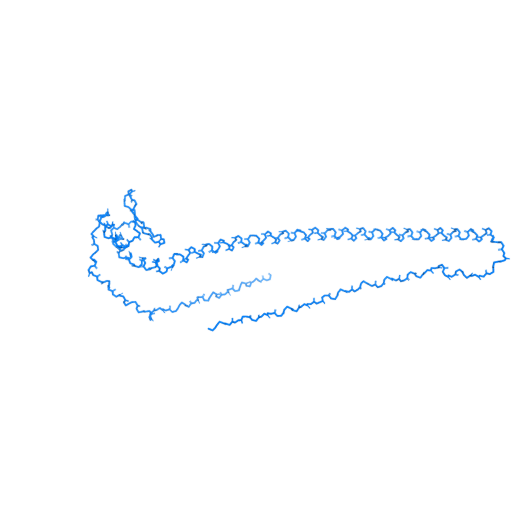.00 57.69 202 SER A N 1
ATOM 1541 C CA . SER A 1 202 ? -7.728 -28.969 6.616 1.00 57.69 202 SER A CA 1
ATOM 1542 C C . SER A 1 202 ? -8.765 -28.721 5.523 1.00 57.69 202 SER A C 1
ATOM 1544 O O . SER A 1 202 ? -9.633 -29.556 5.259 1.00 57.69 202 SER A O 1
ATOM 1546 N N . THR A 1 203 ? -8.731 -27.530 4.932 1.00 57.34 203 THR A N 1
ATOM 1547 C CA . THR A 1 203 ? -9.495 -27.205 3.735 1.00 57.34 203 THR A CA 1
ATOM 1548 C C . THR A 1 203 ? -8.827 -27.927 2.577 1.00 57.34 203 THR A C 1
ATOM 1550 O O . THR A 1 203 ? -7.931 -27.385 1.931 1.00 57.34 203 THR A O 1
ATOM 1553 N N . ALA A 1 204 ? -9.229 -29.176 2.343 1.00 55.84 204 ALA A N 1
ATOM 1554 C CA . ALA A 1 204 ? -8.868 -29.893 1.135 1.00 55.84 204 ALA A CA 1
ATOM 1555 C C . ALA A 1 204 ? -9.363 -29.078 -0.068 1.00 55.84 204 ALA A C 1
ATOM 1557 O O . ALA A 1 204 ? -10.567 -28.940 -0.304 1.00 55.84 204 ALA A O 1
ATOM 1558 N N . ALA A 1 205 ? -8.409 -28.492 -0.787 1.00 54.28 205 ALA A N 1
ATOM 1559 C CA . ALA A 1 205 ? -8.633 -27.776 -2.025 1.00 54.28 205 ALA A CA 1
ATOM 1560 C C . ALA A 1 205 ? -9.305 -28.725 -3.024 1.00 54.28 205 ALA A C 1
ATOM 1562 O O . ALA A 1 205 ? -8.694 -29.661 -3.538 1.00 54.28 205 ALA A O 1
ATOM 1563 N N . THR A 1 206 ? -10.593 -28.503 -3.277 1.00 63.00 206 THR A N 1
ATOM 1564 C CA . THR A 1 206 ? -11.312 -29.196 -4.344 1.00 63.00 206 THR A CA 1
ATOM 1565 C C . THR A 1 206 ? -10.829 -28.613 -5.666 1.00 63.00 206 THR A C 1
ATOM 1567 O O . THR A 1 206 ? -11.240 -27.526 -6.070 1.00 63.00 206 THR A O 1
ATOM 1570 N N . GLY A 1 207 ? -9.898 -29.321 -6.306 1.00 60.19 207 GLY A N 1
ATOM 1571 C CA . GLY A 1 207 ? -9.401 -29.007 -7.638 1.00 60.19 207 GLY A CA 1
ATOM 1572 C C . GLY A 1 207 ? -10.539 -29.028 -8.655 1.00 60.19 207 GLY A C 1
ATOM 1573 O O . GLY A 1 207 ? -11.091 -30.080 -8.978 1.00 60.19 207 GLY A O 1
ATOM 1574 N N . ARG A 1 208 ? -10.889 -27.851 -9.171 1.00 60.72 208 ARG A N 1
ATOM 1575 C CA . ARG A 1 208 ? -11.817 -27.686 -10.288 1.00 60.72 208 ARG A CA 1
ATOM 1576 C C . ARG A 1 208 ? -11.061 -27.982 -11.585 1.00 60.72 208 ARG A C 1
ATOM 1578 O O . ARG A 1 208 ? -10.343 -27.128 -12.089 1.00 60.72 208 ARG A O 1
ATOM 1585 N N . LYS A 1 209 ? -11.215 -29.200 -12.115 1.00 64.75 209 LYS A N 1
ATOM 1586 C CA . LYS A 1 209 ? -10.836 -29.541 -13.496 1.00 64.75 209 LYS A CA 1
ATOM 1587 C C . LYS A 1 209 ? -11.731 -28.756 -14.459 1.00 64.75 209 LYS A C 1
ATOM 1589 O O . LYS A 1 209 ? -12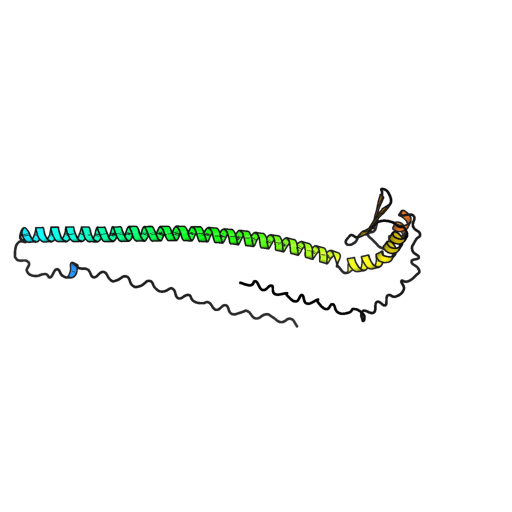.929 -29.015 -14.529 1.00 64.75 209 LYS A O 1
ATOM 1594 N N . THR A 1 210 ? -11.160 -27.812 -15.197 1.00 66.00 210 THR A N 1
ATOM 1595 C CA . THR A 1 210 ? -11.751 -27.287 -16.432 1.00 66.00 210 THR A CA 1
ATOM 1596 C C . THR A 1 210 ? -11.426 -28.270 -17.551 1.00 66.00 210 THR A C 1
ATOM 1598 O O . THR A 1 210 ? -10.257 -28.485 -17.864 1.00 66.00 210 THR A O 1
ATOM 1601 N N . GLY A 1 211 ? -12.455 -28.930 -18.078 1.00 68.00 211 GLY A N 1
ATOM 1602 C CA . GLY A 1 211 ? -12.355 -29.764 -19.268 1.00 68.00 211 GLY A CA 1
ATOM 1603 C C . GLY A 1 211 ? -12.520 -28.924 -20.530 1.00 68.00 211 GLY A C 1
ATOM 1604 O O . GLY A 1 211 ? -13.414 -28.082 -20.552 1.00 68.00 211 GLY A O 1
ATOM 1605 N N . THR A 1 212 ? -11.626 -29.208 -21.487 1.00 58.53 212 THR A N 1
ATOM 1606 C CA . THR A 1 212 ? -11.749 -29.164 -22.963 1.00 58.53 212 THR A CA 1
ATOM 1607 C C . THR A 1 212 ? -12.497 -28.007 -23.603 1.00 58.53 212 THR A C 1
ATOM 1609 O O . THR A 1 212 ? -13.736 -27.959 -23.450 1.00 58.53 212 THR A O 1
#

Foldseek 3Di:
DDDDDDDPDDPPPPPPPPDPPPDPDPPPPPVPPDPDDPPDPQDPVNVVVVVVVVVVVVVVVVVVVVVVVVVVVVVVVVVVVVVVVVVVVVVVVVVVVVVVVVVVVVVVVVVVLVCLLVPPVLVVLVVLCPVVVVQCVVVVWDWDDDSQWIWTDDPPDIDIDRDSVCSQVRCVVVVHHGDPPVDDPPDPPPPPVPPDPDDPPPPPPPDDDDDD

Organism: Pelobates cultripes (NCBI:txid61616)

pLDDT: mean 80.73, std 18.28, range [42.5, 98.5]

InterPro domains:
  IPR042566 L1 transposable element, C-terminal domain [G3DSA:3.30.250.20] (113-179)

Solvent-accessible surface area (backbone atoms only — not comparable to full-atom values): 13408 Å² total; per-residue (Å²): 138,85,82,79,81,78,82,79,79,78,78,78,78,76,78,75,75,76,73,78,75,79,75,78,78,79,76,67,79,70,80,71,73,69,91,72,75,100,80,68,81,82,47,76,65,56,56,49,50,51,54,50,52,51,52,52,48,56,52,51,54,51,50,52,50,50,51,51,52,52,52,50,53,52,52,51,52,51,52,52,53,51,50,52,55,49,51,53,52,50,52,55,48,52,54,52,49,54,52,50,51,54,52,50,52,56,51,49,56,53,49,55,54,47,48,59,49,63,28,68,68,27,49,52,50,52,59,68,45,46,63,58,53,54,51,35,52,75,69,71,46,56,68,48,81,54,62,67,35,42,39,36,48,60,90,95,48,76,47,78,45,71,55,76,89,49,45,50,63,52,32,47,76,70,74,40,80,65,73,73,79,84,59,74,72,87,65,89,75,69,65,73,87,71,66,74,77,87,72,80,77,78,78,75,78,80,79,80,80,83,78,133

Radius of gyration: 45.26 Å; Cα contacts (8 Å, |Δi|>4): 67; chains: 1; bounding box: 92×48×119 Å

Sequence (212 aa):
MAATPDPQSSSSDEETLDAPDPIPEATDPISSLAMGDLRAPATKGDILNILQNLRTLFRSDMAILQEEVTAVTGRVRVAEEDLTAMAERQQATEEKLTHLQSSHQALQARLDGLDDDLCRATLTWRRSVQRVTKTLRAAGIRYRWGPSVLLVTKGAATHRLTSTENAETFLGKLGLKAIDSSNPTPNSSWDVSNIVPFVPRSTAATGRKTGT

Secondary structure (DSSP, 8-state):
-PPPPP---------------PPP----GGGG-----S-SPPPHHHHHHHHHHHHHHHHHHHHHHHHHHHHHHHHHHHHHHHHHHHHHHHHHHHHHHHHHHHHHHHHHHHHHHHHHHHSHHHHHHHHHHHHHHHHHHHTT-EEEE-SS-EEEEETTEEEEE--GGGHHHHHHHTTPPPP-TTS--S-S---GGG------------------

Mean predicted aligned error: 16.26 Å